Protein AF-A0A383VY06-F1 (afdb_monomer_lite)

Structure (mmCIF, N/CA/C/O backbone):
data_AF-A0A383VY06-F1
#
_entry.id   AF-A0A383VY06-F1
#
loop_
_atom_site.group_PDB
_atom_site.id
_atom_site.type_symbol
_atom_site.label_atom_id
_atom_site.label_alt_id
_atom_site.label_comp_id
_atom_site.label_asym_id
_atom_site.label_entity_id
_atom_site.label_seq_id
_atom_site.pdbx_PDB_ins_code
_atom_site.Cartn_x
_atom_site.Cartn_y
_atom_site.Cartn_z
_atom_site.occupancy
_atom_site.B_iso_or_equiv
_atom_site.auth_seq_id
_atom_site.auth_comp_id
_atom_site.auth_asym_id
_atom_site.auth_atom_id
_atom_site.pdbx_PDB_model_num
ATOM 1 N N . MET A 1 1 ? -10.977 16.886 -23.976 1.00 31.25 1 MET A N 1
ATOM 2 C CA . MET A 1 1 ? -11.087 16.102 -22.724 1.00 31.25 1 MET A CA 1
ATOM 3 C C . MET A 1 1 ? -11.849 16.935 -21.709 1.00 31.25 1 MET A C 1
ATOM 5 O O . MET A 1 1 ? -11.342 17.963 -21.286 1.00 31.25 1 MET A O 1
ATOM 9 N N . GLN A 1 2 ? -13.088 16.558 -21.394 1.00 24.66 2 GLN A N 1
ATOM 10 C CA . GLN A 1 2 ? -13.921 17.283 -20.433 1.00 24.66 2 GLN A CA 1
ATOM 11 C C . GLN A 1 2 ? -13.600 16.787 -19.019 1.00 24.66 2 GLN A C 1
ATOM 13 O O . GLN A 1 2 ? -13.880 15.640 -18.680 1.00 24.66 2 GLN A O 1
ATOM 18 N N . ALA A 1 3 ? -12.971 17.639 -18.210 1.00 27.22 3 ALA A N 1
ATOM 19 C CA . ALA A 1 3 ? -12.832 17.413 -16.779 1.00 27.22 3 ALA A CA 1
ATOM 20 C C . ALA A 1 3 ? -14.191 17.691 -16.121 1.00 27.22 3 ALA A C 1
ATOM 22 O O . ALA A 1 3 ? -14.665 18.828 -16.130 1.00 27.22 3 ALA A O 1
ATOM 23 N N . ALA A 1 4 ? -14.832 16.654 -15.581 1.00 28.30 4 ALA A N 1
ATOM 24 C CA . ALA A 1 4 ? -16.043 16.806 -14.786 1.00 28.30 4 ALA A CA 1
ATOM 25 C C . ALA A 1 4 ? -15.688 17.552 -13.491 1.00 28.30 4 ALA A C 1
ATOM 27 O O . ALA A 1 4 ? -15.091 17.002 -12.567 1.00 28.30 4 ALA A O 1
ATOM 28 N N . ARG A 1 5 ? -16.008 18.845 -13.469 1.00 31.39 5 ARG A N 1
ATOM 29 C CA . ARG A 1 5 ? -15.760 19.763 -12.361 1.00 31.39 5 ARG A CA 1
ATOM 30 C C . ARG A 1 5 ? -16.832 19.522 -11.296 1.00 31.39 5 ARG A C 1
ATOM 32 O O . ARG A 1 5 ? -17.936 20.043 -11.403 1.00 31.39 5 ARG A O 1
ATOM 39 N N . TRP A 1 6 ? -16.525 18.706 -10.292 1.00 30.97 6 TRP A N 1
ATOM 40 C CA . TRP A 1 6 ? -17.359 18.605 -9.092 1.00 30.97 6 TRP A CA 1
ATOM 41 C C . TRP A 1 6 ? -17.231 19.912 -8.300 1.00 30.97 6 TRP A C 1
ATOM 43 O O . TRP A 1 6 ? -16.177 20.207 -7.739 1.00 30.97 6 TRP A O 1
ATOM 53 N N . LEU A 1 7 ? -18.283 20.732 -8.316 1.00 37.72 7 LEU A N 1
ATOM 54 C CA . LEU A 1 7 ? -18.365 21.985 -7.569 1.00 37.72 7 LEU A CA 1
ATOM 55 C C . LEU A 1 7 ? -19.120 21.766 -6.253 1.00 37.72 7 LEU A C 1
ATOM 57 O O . LEU A 1 7 ? -20.241 21.270 -6.261 1.00 37.72 7 LEU A O 1
ATOM 61 N N . GLY A 1 8 ? -18.516 22.232 -5.157 1.00 35.38 8 GLY A N 1
ATOM 62 C CA . GLY A 1 8 ? -19.223 22.650 -3.943 1.00 35.38 8 GLY A CA 1
ATOM 63 C C . GLY A 1 8 ? -19.306 21.617 -2.821 1.00 35.38 8 GLY A C 1
ATOM 64 O O . GLY A 1 8 ? -20.297 20.905 -2.703 1.00 35.38 8 GLY A O 1
ATOM 65 N N . ALA A 1 9 ? -18.314 21.607 -1.926 1.00 38.84 9 ALA A N 1
ATOM 66 C CA . ALA A 1 9 ? -18.494 21.072 -0.578 1.00 38.84 9 ALA A CA 1
ATOM 67 C C . ALA A 1 9 ? -18.874 22.230 0.357 1.00 38.84 9 ALA A C 1
ATOM 69 O O . ALA A 1 9 ? -18.042 23.081 0.672 1.00 38.84 9 ALA A O 1
ATOM 70 N N . SER A 1 10 ? -20.145 22.275 0.754 1.00 40.66 10 SER A N 1
ATOM 71 C CA . SER A 1 10 ? -20.669 23.220 1.740 1.00 40.66 10 SER A CA 1
ATOM 72 C C . SER A 1 10 ? -20.188 22.865 3.148 1.00 40.66 10 SER A C 1
ATOM 74 O O . SER A 1 10 ? -20.232 21.711 3.574 1.00 40.66 10 SER A O 1
ATOM 76 N N . SER A 1 11 ? -19.737 23.882 3.875 1.00 47.69 11 SER A N 1
ATOM 77 C CA . SER A 1 11 ? -19.226 23.811 5.242 1.00 47.69 11 SER A CA 1
ATOM 78 C C . SER A 1 11 ? -20.361 23.586 6.251 1.00 47.69 11 SER A C 1
ATOM 80 O O . SER A 1 11 ? -20.944 24.545 6.746 1.00 47.69 11 SER A O 1
ATOM 82 N N . SER A 1 12 ? -20.689 22.335 6.579 1.00 43.78 12 SER A N 1
ATOM 83 C CA . SER A 1 12 ? -21.664 22.010 7.634 1.00 43.78 12 SER A CA 1
ATOM 84 C C . SER A 1 12 ? -21.074 21.083 8.708 1.00 43.78 12 SER A C 1
ATOM 86 O O . SER A 1 12 ? -20.845 19.899 8.477 1.00 43.78 12 SER A O 1
ATOM 88 N N . SER A 1 13 ? -20.838 21.681 9.880 1.00 46.59 13 SER A N 1
ATOM 89 C CA . SER A 1 13 ? -20.851 21.153 11.255 1.00 46.59 13 SER A CA 1
ATOM 90 C C . SER A 1 13 ? -20.223 19.779 11.575 1.00 46.59 13 SER A C 1
ATOM 92 O O . SER A 1 13 ? -20.889 18.749 11.641 1.00 46.59 13 SER A O 1
ATOM 94 N N . GLY A 1 14 ? -18.941 19.816 11.956 1.00 53.75 14 GLY A N 1
ATOM 95 C CA . GLY A 1 14 ? -18.420 19.279 13.229 1.00 53.75 14 GLY A CA 1
ATOM 96 C C . GLY A 1 14 ? -18.233 17.767 13.428 1.00 53.75 14 GLY A C 1
ATOM 97 O O . GLY A 1 14 ? -17.234 17.382 14.023 1.00 53.75 14 GLY A O 1
ATOM 98 N N . SER A 1 15 ? -19.132 16.900 12.952 1.00 55.97 15 SER A N 1
ATOM 99 C CA . SER A 1 15 ? -19.063 15.445 13.234 1.00 55.97 15 SER A CA 1
ATOM 100 C C . SER A 1 15 ? -18.637 14.572 12.048 1.00 55.97 15 SER A C 1
ATOM 102 O O . SER A 1 15 ? -18.260 13.421 12.245 1.00 55.97 15 SER A O 1
ATOM 104 N N . SER A 1 16 ? -18.634 15.094 10.817 1.00 60.94 16 SER A N 1
ATOM 105 C CA . SER A 1 16 ? -18.290 14.315 9.613 1.00 60.94 16 SER A CA 1
ATOM 106 C C . SER A 1 16 ? -16.782 14.203 9.337 1.00 60.94 16 SER A C 1
ATOM 108 O O . SER A 1 16 ? -16.348 13.309 8.607 1.00 60.94 16 SER A O 1
ATOM 110 N N . SER A 1 17 ? -15.959 15.083 9.920 1.00 75.62 17 SER A N 1
ATOM 111 C CA . SER A 1 17 ? -14.534 15.194 9.576 1.00 75.62 17 SER A CA 1
ATOM 112 C C . SER A 1 17 ? -13.704 13.995 10.048 1.00 75.62 17 SER A C 1
ATOM 114 O O . SER A 1 17 ? -12.865 13.493 9.297 1.00 75.62 17 SER A O 1
ATOM 116 N N . SER A 1 18 ? -13.964 13.486 11.256 1.00 82.50 18 SER A N 1
ATOM 117 C CA . SER A 1 18 ? -13.250 12.334 11.822 1.00 82.50 18 SER A CA 1
ATOM 118 C C . SER A 1 18 ? -13.578 11.031 11.088 1.00 82.50 18 SER A C 1
ATOM 120 O O . SER A 1 18 ? -12.696 10.199 10.881 1.00 82.50 18 SER A O 1
ATOM 122 N N . GLN A 1 19 ? -14.821 10.871 10.623 1.00 83.75 19 GLN A N 1
ATOM 123 C CA . GLN A 1 19 ? -15.230 9.729 9.806 1.00 83.75 19 GLN A CA 1
ATOM 124 C C . GLN A 1 19 ? -14.530 9.727 8.447 1.00 83.75 19 GLN A C 1
ATOM 126 O O . GLN A 1 19 ? -14.046 8.677 8.018 1.00 83.75 19 GLN A O 1
ATOM 131 N N . GLY A 1 20 ? -14.457 10.886 7.786 1.00 83.56 20 GLY A N 1
ATOM 132 C CA . GLY A 1 20 ? -13.709 11.033 6.539 1.00 83.56 20 GLY A CA 1
ATOM 133 C C . GLY A 1 20 ? -12.239 10.658 6.727 1.00 83.56 20 GLY A C 1
ATOM 134 O O . GLY A 1 20 ? -11.720 9.827 5.988 1.00 83.56 20 GLY A O 1
ATOM 135 N N . ALA A 1 21 ? -11.599 11.182 7.777 1.00 85.88 21 ALA A N 1
ATOM 136 C CA . ALA A 1 21 ? -10.211 10.867 8.107 1.00 85.88 21 ALA A CA 1
ATOM 137 C C . ALA A 1 21 ? -9.982 9.370 8.375 1.00 85.88 21 ALA A C 1
ATOM 139 O O . ALA A 1 21 ? -9.078 8.773 7.792 1.00 85.88 21 ALA A O 1
ATOM 140 N N . ALA A 1 22 ? -10.817 8.746 9.211 1.00 86.56 22 ALA A N 1
ATOM 141 C CA . ALA A 1 22 ? -10.693 7.327 9.540 1.00 86.56 22 ALA A CA 1
ATOM 142 C C . ALA A 1 22 ? -10.925 6.429 8.313 1.00 86.56 22 ALA A C 1
ATOM 144 O O . ALA A 1 22 ? -10.216 5.442 8.122 1.00 86.56 22 ALA A O 1
ATOM 145 N N . SER A 1 23 ? -11.876 6.794 7.447 1.00 85.38 23 SER A N 1
ATOM 146 C CA . SER A 1 23 ? -12.138 6.072 6.196 1.00 85.38 23 SER A CA 1
ATOM 147 C C . SER A 1 23 ? -10.961 6.189 5.229 1.00 85.38 23 SER A C 1
ATOM 149 O O . SER A 1 23 ? -10.556 5.194 4.632 1.00 85.38 23 SER A O 1
ATOM 151 N N . THR A 1 24 ? -10.360 7.377 5.109 1.00 84.75 24 THR A N 1
ATOM 152 C CA . THR A 1 24 ? -9.165 7.563 4.279 1.00 84.75 24 THR A CA 1
ATOM 153 C C . THR A 1 24 ? -7.962 6.807 4.840 1.00 84.75 24 THR A C 1
ATOM 155 O O . THR A 1 24 ? -7.247 6.169 4.072 1.00 84.75 24 THR A O 1
ATOM 158 N N . ALA A 1 25 ? -7.756 6.810 6.161 1.00 88.44 25 ALA A N 1
ATOM 159 C CA . ALA A 1 25 ? -6.711 6.019 6.812 1.00 88.44 25 ALA A CA 1
ATOM 160 C C . ALA A 1 25 ? -6.891 4.516 6.545 1.00 88.44 25 ALA A C 1
ATOM 162 O O . ALA A 1 25 ? -5.939 3.834 6.175 1.00 88.44 25 ALA A O 1
ATOM 163 N N . PHE A 1 26 ? -8.123 4.012 6.646 1.00 88.75 26 PHE A N 1
ATOM 164 C CA . PHE A 1 26 ? -8.449 2.626 6.316 1.00 88.75 26 PHE A CA 1
ATOM 165 C C . PHE A 1 26 ? -8.134 2.285 4.854 1.00 88.75 26 PHE A C 1
ATOM 167 O O . PHE A 1 26 ? -7.437 1.305 4.585 1.00 88.75 26 PHE A O 1
ATOM 174 N N . LEU A 1 27 ? -8.590 3.112 3.906 1.00 87.50 27 LEU A N 1
ATOM 175 C CA . LEU A 1 27 ? -8.280 2.931 2.485 1.00 87.50 27 LEU A CA 1
ATOM 176 C C . LEU A 1 27 ? -6.771 2.959 2.237 1.00 87.50 27 LEU A C 1
ATOM 178 O O . LEU A 1 27 ? -6.269 2.159 1.450 1.00 87.50 27 LEU A O 1
ATOM 182 N N . ALA A 1 28 ? -6.039 3.827 2.936 1.00 88.38 28 ALA A N 1
ATOM 183 C CA . ALA A 1 28 ? -4.595 3.901 2.823 1.00 88.38 28 ALA A CA 1
ATOM 184 C C . ALA A 1 28 ? -3.915 2.594 3.272 1.00 88.38 28 ALA A C 1
ATOM 186 O O . ALA A 1 28 ? -3.084 2.045 2.546 1.00 88.38 28 ALA A O 1
ATOM 187 N N . VAL A 1 29 ? -4.303 2.032 4.419 1.00 90.06 29 VAL A N 1
ATOM 188 C CA . VAL A 1 29 ? -3.769 0.738 4.880 1.00 90.06 29 VAL A CA 1
ATOM 189 C C . VAL A 1 29 ? -4.133 -0.390 3.901 1.00 90.06 29 VAL A C 1
ATOM 191 O O . VAL A 1 29 ? -3.283 -1.219 3.573 1.00 90.06 29 VAL A O 1
ATOM 194 N N . LEU A 1 30 ? -5.359 -0.396 3.364 1.00 88.25 30 LEU A N 1
ATOM 195 C CA . LEU A 1 30 ? -5.802 -1.401 2.391 1.00 88.25 30 LEU A CA 1
ATOM 196 C C . LEU A 1 30 ? -4.971 -1.351 1.102 1.00 88.25 30 LEU A C 1
ATOM 198 O O . LEU A 1 30 ? -4.513 -2.384 0.613 1.00 88.25 30 LEU A O 1
ATOM 202 N N . LEU A 1 31 ? -4.736 -0.148 0.577 1.00 87.88 31 LEU A N 1
ATOM 203 C CA . LEU A 1 31 ? -3.893 0.065 -0.597 1.00 87.88 31 LEU A CA 1
ATOM 204 C C . LEU A 1 31 ? -2.451 -0.343 -0.325 1.00 87.88 31 LEU A C 1
ATOM 206 O O . LEU A 1 31 ? -1.857 -1.023 -1.150 1.00 87.88 31 LEU A O 1
ATOM 210 N N . THR A 1 32 ? -1.915 0.006 0.846 1.00 90.5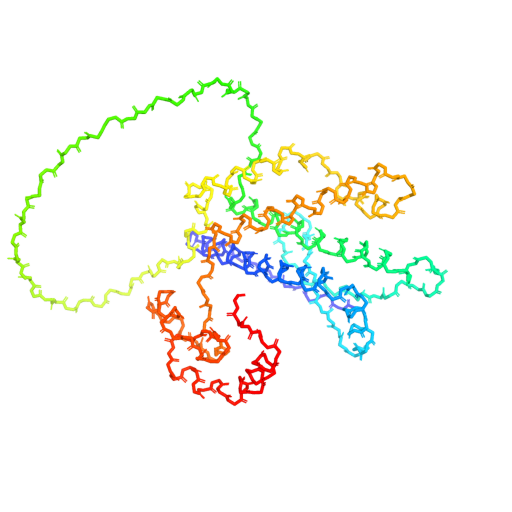6 32 THR A N 1
ATOM 211 C CA . THR A 1 32 ? -0.569 -0.410 1.272 1.00 90.56 32 THR A CA 1
ATOM 212 C C . THR A 1 32 ? -0.423 -1.926 1.209 1.00 90.56 32 THR A C 1
ATOM 214 O O . THR A 1 32 ? 0.550 -2.433 0.657 1.00 90.56 32 THR A O 1
ATOM 217 N N . ARG A 1 33 ? -1.415 -2.665 1.723 1.00 90.19 33 ARG A N 1
ATOM 218 C CA . ARG A 1 33 ? -1.418 -4.130 1.672 1.00 90.19 33 ARG A CA 1
ATOM 219 C C . ARG A 1 33 ? -1.442 -4.650 0.236 1.00 90.19 33 ARG A C 1
ATOM 221 O O . ARG A 1 33 ? -0.648 -5.527 -0.091 1.00 90.19 33 ARG A O 1
ATOM 228 N N . GLY A 1 34 ? -2.312 -4.103 -0.613 1.00 87.38 34 GLY A N 1
ATOM 229 C CA . GLY A 1 34 ? -2.378 -4.487 -2.026 1.00 87.38 34 GLY A CA 1
ATOM 230 C C . GLY A 1 34 ? -1.067 -4.212 -2.771 1.00 87.38 34 GLY A C 1
ATOM 231 O O . GLY A 1 34 ? -0.597 -5.057 -3.526 1.00 87.38 34 GLY A O 1
ATOM 232 N N . LEU A 1 35 ? -0.435 -3.069 -2.502 1.00 88.56 35 LEU A N 1
ATOM 233 C CA . LEU A 1 35 ? 0.857 -2.693 -3.075 1.00 88.56 35 LEU A CA 1
ATOM 234 C C . LEU A 1 35 ? 1.993 -3.611 -2.607 1.00 88.56 35 LEU A C 1
ATOM 236 O O . LEU A 1 35 ? 2.818 -3.992 -3.427 1.00 88.56 35 LEU A O 1
ATOM 240 N N . LEU A 1 36 ? 2.016 -4.022 -1.334 1.00 90.69 36 LEU A N 1
ATOM 241 C CA . LEU A 1 36 ? 2.985 -5.006 -0.834 1.00 90.69 36 LEU A CA 1
ATOM 242 C C . LEU A 1 36 ? 2.804 -6.383 -1.475 1.00 90.69 36 LEU A C 1
ATOM 244 O O . LEU A 1 36 ? 3.790 -7.020 -1.832 1.00 90.69 36 LEU A O 1
ATOM 248 N N . GLN A 1 37 ? 1.560 -6.842 -1.629 1.00 88.38 37 GLN A N 1
ATOM 249 C CA . GLN A 1 37 ? 1.271 -8.108 -2.306 1.00 88.38 37 GLN A CA 1
ATOM 250 C C . GLN A 1 37 ? 1.700 -8.056 -3.773 1.00 88.38 37 GLN A C 1
ATOM 252 O O . GLN A 1 37 ? 2.293 -9.008 -4.272 1.00 88.38 37 GLN A O 1
ATOM 257 N N . LEU A 1 38 ? 1.449 -6.930 -4.445 1.00 87.12 38 LEU A N 1
ATOM 258 C CA . LEU A 1 38 ? 1.890 -6.724 -5.817 1.00 87.12 38 LEU A CA 1
ATOM 259 C C . LEU A 1 38 ? 3.419 -6.655 -5.912 1.00 87.12 38 LEU A C 1
ATOM 261 O O . LEU A 1 38 ? 3.983 -7.288 -6.791 1.00 87.12 38 LEU A O 1
ATOM 265 N N . ALA A 1 39 ? 4.096 -5.969 -4.987 1.00 90.06 39 ALA A N 1
ATOM 266 C CA . ALA A 1 39 ? 5.557 -5.934 -4.931 1.00 90.06 39 ALA A CA 1
ATOM 267 C C . ALA A 1 39 ? 6.155 -7.336 -4.729 1.00 90.06 39 ALA A C 1
ATOM 269 O O . ALA A 1 39 ? 7.050 -7.719 -5.472 1.00 90.06 39 ALA A O 1
ATOM 270 N N . ALA A 1 40 ? 5.609 -8.137 -3.809 1.00 88.81 40 ALA A N 1
ATOM 271 C CA . ALA A 1 40 ? 6.046 -9.518 -3.599 1.00 88.81 40 ALA A CA 1
ATOM 272 C C . ALA A 1 40 ? 5.793 -10.407 -4.831 1.00 88.81 40 ALA A C 1
ATOM 274 O O . ALA A 1 40 ? 6.641 -11.214 -5.204 1.00 88.81 40 ALA A O 1
ATOM 275 N N . ALA A 1 41 ? 4.645 -10.242 -5.496 1.00 85.62 41 ALA A N 1
ATOM 276 C CA . ALA A 1 41 ? 4.355 -10.946 -6.742 1.00 85.62 41 ALA A CA 1
ATOM 277 C C . ALA A 1 41 ? 5.324 -10.541 -7.865 1.00 85.62 41 ALA A C 1
ATOM 279 O O . ALA A 1 41 ? 5.755 -11.395 -8.632 1.00 85.62 41 ALA A O 1
ATOM 280 N N . MET A 1 42 ? 5.694 -9.260 -7.935 1.00 87.94 42 MET A N 1
ATOM 281 C CA . MET A 1 42 ? 6.668 -8.735 -8.893 1.00 87.94 42 MET A CA 1
ATOM 282 C C . MET A 1 42 ? 8.082 -9.252 -8.621 1.00 87.94 42 MET A C 1
ATOM 284 O O . MET A 1 42 ? 8.776 -9.615 -9.565 1.00 87.94 42 MET A O 1
ATOM 288 N N . GLU A 1 43 ? 8.498 -9.345 -7.356 1.00 90.19 43 GLU A N 1
ATOM 289 C CA . GLU A 1 43 ? 9.770 -9.970 -6.962 1.00 90.19 43 GLU A CA 1
ATOM 290 C C . GLU A 1 43 ? 9.805 -11.463 -7.331 1.00 90.19 43 GLU A C 1
ATOM 292 O O . GLU A 1 43 ? 10.834 -11.964 -7.774 1.00 90.19 43 GLU A O 1
ATOM 297 N N . ALA A 1 44 ? 8.677 -12.170 -7.197 1.00 87.75 44 ALA A N 1
ATOM 298 C CA . ALA A 1 44 ? 8.594 -13.602 -7.479 1.00 87.75 44 ALA A CA 1
ATOM 299 C C . ALA A 1 44 ? 8.475 -13.942 -8.976 1.00 87.75 44 ALA A C 1
ATOM 301 O O . ALA A 1 44 ? 9.064 -14.919 -9.434 1.00 87.75 44 ALA A O 1
ATOM 302 N N . ALA A 1 45 ? 7.682 -13.179 -9.733 1.00 87.50 45 ALA A N 1
ATOM 303 C CA . ALA A 1 45 ? 7.368 -13.469 -11.135 1.00 87.50 45 ALA A CA 1
ATOM 304 C C . ALA A 1 45 ? 8.197 -12.651 -12.138 1.00 87.50 45 ALA A C 1
ATOM 306 O O . ALA A 1 45 ? 8.185 -12.962 -13.330 1.00 87.50 45 ALA A O 1
ATOM 307 N N . GLY A 1 46 ? 8.891 -11.611 -11.672 1.00 88.69 46 GLY A N 1
ATOM 308 C CA . GLY A 1 46 ? 9.547 -10.622 -12.518 1.00 88.69 46 GLY A CA 1
ATOM 309 C C . GLY A 1 46 ? 8.562 -9.621 -13.143 1.00 88.69 46 GLY A C 1
ATOM 310 O O . GLY A 1 46 ? 7.358 -9.884 -13.257 1.00 88.69 46 GLY A O 1
ATOM 311 N N . PRO A 1 47 ? 9.052 -8.447 -13.580 1.00 84.69 47 PRO A N 1
ATOM 312 C CA . PRO A 1 47 ? 8.196 -7.404 -14.132 1.00 84.69 47 PRO A CA 1
ATOM 313 C C . PRO A 1 47 ? 7.604 -7.752 -15.504 1.00 84.69 47 PRO A C 1
ATOM 315 O O . PRO A 1 47 ? 6.538 -7.240 -15.855 1.00 84.69 47 PRO A O 1
ATOM 318 N N . GLN A 1 48 ? 8.222 -8.679 -16.245 1.00 84.31 48 GLN A N 1
ATOM 319 C CA . GLN A 1 48 ? 7.820 -9.029 -17.612 1.00 84.31 48 GLN A CA 1
ATOM 320 C C . GLN A 1 48 ? 6.371 -9.509 -17.670 1.00 84.31 48 GLN A C 1
ATOM 322 O O . GLN A 1 48 ? 5.652 -9.214 -18.622 1.00 84.31 48 GLN A O 1
ATOM 327 N N . LEU A 1 49 ? 5.928 -10.273 -16.665 1.00 82.50 49 LEU A N 1
ATOM 328 C CA . LEU A 1 49 ? 4.571 -10.811 -16.644 1.00 82.50 49 LEU A CA 1
ATOM 329 C C . LEU A 1 49 ? 3.538 -9.689 -16.496 1.00 82.50 49 LEU A C 1
ATOM 331 O O . LEU A 1 49 ? 2.526 -9.698 -17.193 1.00 82.50 49 LEU A O 1
ATOM 335 N N . LEU A 1 50 ? 3.809 -8.702 -15.639 1.00 81.50 50 LEU A N 1
ATOM 336 C CA . LEU A 1 50 ? 2.940 -7.541 -15.457 1.00 81.50 50 LEU A CA 1
ATOM 337 C C . LEU A 1 50 ? 2.846 -6.723 -16.748 1.00 81.50 50 LEU A C 1
ATOM 339 O O . LEU A 1 50 ? 1.743 -6.418 -17.199 1.00 81.50 50 LEU A O 1
ATOM 343 N N . PHE A 1 51 ? 3.987 -6.417 -17.371 1.00 80.06 51 PHE A N 1
ATOM 344 C CA . PHE A 1 51 ? 4.011 -5.653 -18.617 1.00 80.06 51 PHE A CA 1
ATOM 345 C C . PHE A 1 51 ? 3.369 -6.414 -19.778 1.00 80.06 51 PHE A C 1
ATOM 347 O O . PHE A 1 51 ? 2.625 -5.811 -20.546 1.00 80.06 51 PHE A O 1
ATOM 354 N N . ARG A 1 52 ? 3.543 -7.739 -19.867 1.00 82.62 52 ARG A N 1
ATOM 355 C CA . ARG A 1 52 ? 2.811 -8.578 -20.831 1.00 82.62 52 ARG A CA 1
ATOM 356 C C . ARG A 1 52 ? 1.309 -8.552 -20.586 1.00 82.62 52 ARG A C 1
ATOM 358 O O . ARG A 1 52 ? 0.557 -8.453 -21.546 1.00 82.62 52 ARG A O 1
ATOM 365 N N . CYS A 1 53 ? 0.864 -8.608 -19.332 1.00 79.25 53 CYS A N 1
ATOM 366 C CA . CYS A 1 53 ? -0.554 -8.479 -18.995 1.00 79.25 53 CYS A CA 1
ATOM 367 C C . CYS A 1 53 ? -1.108 -7.104 -19.391 1.00 79.25 53 CYS A C 1
ATOM 369 O O . CYS A 1 53 ? -2.212 -7.032 -19.925 1.00 79.25 53 CYS A O 1
ATOM 371 N N . PHE A 1 54 ? -0.348 -6.025 -19.178 1.00 76.19 54 PHE A N 1
ATOM 372 C CA . PHE A 1 54 ? -0.741 -4.686 -19.619 1.00 76.19 54 PHE A CA 1
ATOM 373 C C . PHE A 1 54 ? -0.773 -4.558 -21.144 1.00 76.19 54 PHE A C 1
ATOM 375 O O . PHE A 1 54 ? -1.732 -4.006 -21.673 1.00 76.19 54 PHE A O 1
ATOM 382 N N . ALA A 1 55 ? 0.219 -5.110 -21.844 1.00 76.44 55 ALA A N 1
ATOM 383 C CA . ALA A 1 55 ? 0.280 -5.107 -23.303 1.00 76.44 55 ALA A CA 1
ATOM 384 C C . ALA A 1 55 ? -0.828 -5.962 -23.936 1.00 76.44 55 ALA A C 1
ATOM 386 O O . ALA A 1 55 ? -1.438 -5.549 -24.910 1.00 76.44 55 ALA A O 1
ATOM 387 N N . ALA A 1 56 ? -1.146 -7.126 -23.361 1.00 78.44 56 ALA A N 1
ATOM 388 C CA . ALA A 1 56 ? -2.220 -7.999 -23.843 1.00 78.44 56 ALA A CA 1
ATOM 389 C C . ALA A 1 56 ? -3.622 -7.404 -23.635 1.00 78.44 56 ALA A C 1
ATOM 391 O O . ALA A 1 56 ? -4.602 -7.885 -24.198 1.00 78.44 56 ALA A O 1
ATOM 392 N N . CYS A 1 57 ? -3.726 -6.370 -22.808 1.00 72.44 57 CYS A N 1
ATOM 393 C CA . CYS A 1 57 ? -4.961 -5.684 -22.493 1.00 72.44 57 CYS A CA 1
ATOM 394 C C . CYS A 1 57 ? -4.997 -4.293 -23.141 1.00 72.44 57 CYS A C 1
ATOM 396 O O . CYS A 1 57 ? -5.268 -3.305 -22.460 1.00 72.44 57 CYS A O 1
ATOM 398 N N . GLU A 1 58 ? -4.764 -4.216 -24.456 1.00 66.12 58 GLU A N 1
ATOM 399 C CA . GLU A 1 58 ? -4.790 -2.956 -25.226 1.00 66.12 58 GLU A CA 1
ATOM 400 C C . GLU A 1 58 ? -6.094 -2.154 -25.024 1.00 66.12 58 GLU A C 1
ATOM 402 O O . GLU A 1 58 ? -6.076 -0.922 -25.003 1.00 66.12 58 GLU A O 1
ATOM 407 N N . ASP A 1 59 ? -7.212 -2.842 -24.761 1.00 62.38 59 ASP A N 1
ATOM 408 C CA . ASP A 1 59 ? -8.507 -2.223 -24.451 1.00 62.38 59 ASP A CA 1
ATOM 409 C C . ASP A 1 59 ? -8.736 -1.933 -22.958 1.00 62.38 59 ASP A C 1
ATOM 411 O O . ASP A 1 59 ? -9.602 -1.120 -22.594 1.00 62.38 59 ASP A O 1
ATOM 415 N N . ALA A 1 60 ? -7.974 -2.560 -22.056 1.00 59.44 60 ALA A N 1
ATOM 416 C CA . ALA A 1 60 ? -8.115 -2.295 -20.635 1.00 59.44 60 ALA A CA 1
ATOM 417 C C . ALA A 1 60 ? -7.379 -1.000 -20.293 1.00 59.44 60 ALA A C 1
ATOM 419 O O . ALA A 1 60 ? -6.181 -0.945 -20.020 1.00 59.44 60 ALA A O 1
ATOM 420 N N . LYS A 1 61 ? -8.149 0.083 -20.239 1.00 59.09 61 LYS A N 1
ATOM 421 C CA . LYS A 1 61 ? -7.724 1.335 -19.612 1.00 59.09 61 LYS A CA 1
ATOM 422 C C . LYS A 1 61 ? -7.581 1.094 -18.110 1.00 59.09 61 LYS A C 1
ATOM 424 O O . LYS A 1 61 ? -8.479 1.451 -17.347 1.00 59.09 61 LYS A O 1
ATOM 429 N N . TYR A 1 62 ? -6.482 0.478 -17.678 1.00 55.16 62 TYR A N 1
ATOM 430 C CA . TYR A 1 62 ? -6.150 0.369 -16.265 1.00 55.16 62 TYR A CA 1
ATOM 431 C C . TYR A 1 62 ? -5.937 1.780 -15.719 1.00 55.16 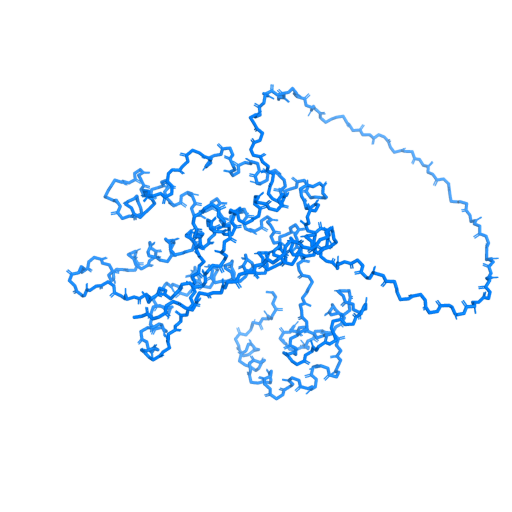62 TYR A C 1
ATOM 433 O O . TYR A 1 62 ? -5.065 2.526 -16.162 1.00 55.16 62 TYR A O 1
ATOM 441 N N . ARG A 1 63 ? -6.815 2.183 -14.800 1.00 56.94 63 ARG A N 1
ATOM 442 C CA . ARG A 1 63 ? -6.797 3.505 -14.175 1.00 56.94 63 ARG A CA 1
ATOM 443 C C . ARG A 1 63 ? -6.246 3.341 -12.772 1.00 56.94 63 ARG A C 1
ATOM 445 O O . ARG A 1 63 ? -6.968 2.893 -11.887 1.00 56.94 63 ARG A O 1
ATOM 452 N N . LEU A 1 64 ? -4.990 3.706 -12.561 1.00 49.62 64 LEU A N 1
ATOM 453 C CA . LEU A 1 64 ? -4.452 3.814 -11.213 1.00 49.62 64 LEU A CA 1
ATOM 454 C C . LEU A 1 64 ? -3.638 5.099 -11.117 1.00 49.62 64 LEU A C 1
ATOM 456 O O . LEU A 1 64 ? -2.519 5.188 -11.608 1.00 49.62 64 LEU A O 1
ATOM 460 N N . GLY A 1 65 ? -4.226 6.125 -10.516 1.00 51.81 65 GLY A N 1
ATOM 461 C CA . GLY A 1 65 ? -3.551 7.393 -10.304 1.00 51.81 65 GLY A CA 1
ATOM 462 C C . GLY A 1 65 ? -4.176 8.124 -9.137 1.00 51.81 65 GLY A C 1
ATOM 463 O O . GLY A 1 65 ? -5.391 8.118 -8.986 1.00 51.81 65 GLY A O 1
ATOM 464 N N . TRP A 1 66 ? -3.331 8.739 -8.325 1.00 54.53 66 TRP A N 1
ATOM 465 C CA . TRP A 1 66 ? -3.698 9.650 -7.252 1.00 54.53 66 TRP A CA 1
ATOM 466 C C . TRP A 1 66 ? -2.875 10.897 -7.526 1.00 54.53 66 TRP A C 1
ATOM 468 O O . TRP A 1 66 ? -1.660 10.790 -7.686 1.00 54.53 66 TRP A O 1
ATOM 478 N N . ALA A 1 67 ? -3.486 12.072 -7.606 1.00 57.31 67 ALA A N 1
ATOM 479 C CA . ALA A 1 67 ? -2.696 13.291 -7.506 1.00 57.31 67 ALA A CA 1
ATOM 480 C C . ALA A 1 67 ? -3.356 14.292 -6.576 1.00 57.31 67 ALA A C 1
ATOM 482 O O . ALA A 1 67 ? -4.573 14.294 -6.401 1.00 57.31 67 ALA A O 1
ATOM 483 N N . LEU A 1 68 ? -2.508 15.129 -5.986 1.00 53.44 68 LEU A N 1
ATOM 484 C CA . LEU A 1 68 ? -2.929 16.327 -5.288 1.00 53.44 68 LEU A CA 1
ATOM 485 C C . LEU A 1 68 ? -3.116 17.439 -6.318 1.00 53.44 68 LEU A C 1
ATOM 487 O O . LEU A 1 68 ? -2.175 17.770 -7.040 1.00 53.44 68 LEU A O 1
ATOM 491 N N . GLN A 1 69 ? -4.301 18.044 -6.362 1.00 55.53 69 GLN A N 1
ATOM 492 C CA . GLN A 1 69 ? -4.537 19.232 -7.177 1.00 55.53 69 GLN A CA 1
ATOM 493 C C . GLN A 1 69 ? -4.476 20.504 -6.314 1.00 55.53 69 GLN A C 1
ATOM 495 O O . GLN A 1 69 ? -5.468 20.938 -5.738 1.00 55.53 69 GLN A O 1
ATOM 500 N N . GLY A 1 70 ? -3.303 21.141 -6.258 1.00 66.62 70 GLY A N 1
ATOM 501 C CA . GLY A 1 70 ? -3.107 22.414 -5.552 1.00 66.62 70 GLY A CA 1
ATOM 502 C C . GLY A 1 70 ? -3.059 22.288 -4.022 1.00 66.62 70 GLY A C 1
ATOM 503 O O . GLY A 1 70 ? -2.634 21.268 -3.486 1.00 66.62 70 GLY A O 1
ATOM 504 N N . LYS A 1 71 ? -3.461 23.354 -3.308 1.00 59.69 71 LYS A N 1
ATOM 505 C CA . LYS A 1 71 ? -3.492 23.401 -1.826 1.00 59.69 71 LYS A CA 1
ATOM 506 C C . LYS A 1 71 ? -4.667 22.630 -1.214 1.00 59.69 71 LYS A C 1
ATOM 508 O O . LYS A 1 71 ? -4.663 22.368 -0.015 1.00 59.69 71 LYS A O 1
ATOM 513 N N . GLN A 1 72 ? -5.674 22.294 -2.016 1.00 58.12 72 GLN A N 1
ATOM 514 C CA . GLN A 1 72 ? -6.799 21.474 -1.591 1.00 58.12 72 GLN A CA 1
ATOM 515 C C . GLN A 1 72 ? -6.494 20.032 -1.981 1.00 58.12 72 GLN A C 1
ATOM 517 O O . GLN A 1 72 ? -6.228 19.739 -3.143 1.00 58.12 72 GLN A O 1
ATOM 522 N N . LEU A 1 73 ? -6.502 19.130 -1.002 1.00 53.94 73 LEU A N 1
ATOM 523 C CA . LEU A 1 73 ? -6.240 17.713 -1.226 1.00 53.94 73 LEU A CA 1
ATOM 524 C C . LEU A 1 73 ? -7.462 17.069 -1.903 1.00 53.94 73 LEU A C 1
ATOM 526 O O . LEU A 1 73 ? -8.208 16.311 -1.294 1.00 53.94 73 LEU A O 1
ATOM 530 N N . ALA A 1 74 ? -7.717 17.427 -3.160 1.00 56.41 74 ALA A N 1
ATOM 531 C CA . ALA A 1 74 ? -8.653 16.706 -4.000 1.00 56.41 74 ALA A CA 1
ATOM 532 C C . ALA A 1 74 ? -7.952 15.422 -4.440 1.00 56.41 74 ALA A C 1
ATOM 534 O O . ALA A 1 74 ? -6.994 15.472 -5.209 1.00 56.41 74 ALA A O 1
ATOM 535 N N . ILE A 1 75 ? -8.404 14.281 -3.917 1.00 50.59 75 ILE A N 1
ATOM 536 C CA . ILE A 1 75 ? -7.974 12.967 -4.395 1.00 50.59 75 ILE A CA 1
ATOM 537 C C . ILE A 1 75 ? -8.578 12.801 -5.787 1.00 50.59 75 ILE A C 1
ATOM 539 O O . ILE A 1 75 ? -9.741 12.430 -5.931 1.00 50.59 75 ILE A O 1
ATOM 543 N N . MET A 1 76 ? -7.809 13.143 -6.816 1.00 52.41 76 MET A N 1
ATOM 544 C CA . MET A 1 76 ? -8.234 12.945 -8.194 1.00 52.41 76 MET A CA 1
ATOM 545 C C . MET A 1 76 ? -7.626 11.664 -8.751 1.00 52.41 76 MET A C 1
ATOM 547 O O . MET A 1 76 ? -6.415 11.437 -8.666 1.00 52.41 76 MET A O 1
ATOM 551 N N . PHE A 1 77 ? -8.496 10.837 -9.333 1.00 45.34 77 PHE A N 1
ATOM 552 C CA . PHE A 1 77 ? -8.109 9.634 -10.053 1.00 45.34 77 PHE A CA 1
ATOM 553 C C . PHE A 1 77 ? -7.693 10.010 -11.470 1.00 45.34 77 PHE A C 1
ATOM 555 O O . PHE A 1 77 ? -8.542 10.247 -12.330 1.00 45.34 77 PHE A O 1
ATOM 562 N N . TYR A 1 78 ? -6.389 10.084 -11.722 1.00 47.25 78 TYR A N 1
ATOM 563 C CA . TYR A 1 78 ? -5.890 10.339 -13.070 1.00 47.25 78 TYR A CA 1
ATOM 564 C C . TYR A 1 78 ? -5.706 9.035 -13.833 1.00 47.25 78 TYR A C 1
ATOM 566 O O . TYR A 1 78 ? -5.194 8.041 -13.320 1.00 47.25 78 TYR A O 1
ATOM 574 N N . THR A 1 79 ? -6.100 9.066 -15.100 1.00 42.12 79 THR A N 1
ATOM 575 C CA . THR A 1 79 ? -5.755 8.043 -16.078 1.00 42.12 79 THR A CA 1
ATOM 576 C C . THR A 1 79 ? -4.341 8.310 -16.575 1.00 42.12 79 THR A C 1
ATOM 578 O O . THR A 1 79 ? -4.155 9.087 -17.510 1.00 42.12 79 THR A O 1
ATOM 581 N N . ALA A 1 80 ? -3.342 7.688 -15.958 1.00 46.59 80 ALA A N 1
ATOM 582 C CA . ALA A 1 80 ? -2.063 7.515 -16.626 1.00 46.59 80 ALA A CA 1
ATOM 583 C C . ALA A 1 80 ? -2.170 6.231 -17.448 1.00 46.59 80 ALA A C 1
ATOM 585 O O . ALA A 1 80 ? -2.212 5.139 -16.890 1.00 46.59 80 ALA A O 1
ATOM 586 N N . SER A 1 81 ? -2.264 6.350 -18.774 1.00 52.31 81 SER A N 1
ATOM 587 C CA . SER A 1 81 ? -1.895 5.213 -19.611 1.00 52.31 81 SER A CA 1
ATOM 588 C C . SER A 1 81 ? -0.421 4.960 -19.330 1.00 52.31 81 SER A C 1
ATOM 590 O O . SER A 1 81 ? 0.388 5.861 -19.575 1.00 52.31 81 SER A O 1
ATOM 592 N N . VAL A 1 82 ? -0.075 3.772 -18.835 1.00 53.31 82 VAL A N 1
ATOM 593 C CA . VAL A 1 82 ? 1.280 3.245 -19.004 1.00 53.31 82 VAL A CA 1
ATOM 594 C C . VAL A 1 82 ? 1.415 3.028 -20.506 1.00 53.31 82 VAL A C 1
ATOM 596 O O . VAL A 1 82 ? 1.192 1.938 -21.014 1.00 53.31 82 VAL A O 1
ATOM 599 N N . ARG A 1 83 ? 1.637 4.109 -21.262 1.00 55.59 83 ARG A N 1
ATOM 600 C CA . ARG A 1 83 ? 2.151 3.941 -22.610 1.00 55.59 83 ARG A CA 1
ATOM 601 C C . ARG A 1 83 ? 3.527 3.377 -22.351 1.00 55.59 83 ARG A C 1
ATOM 603 O O . ARG A 1 83 ? 4.337 4.059 -21.722 1.00 55.59 83 ARG A O 1
ATOM 610 N N . CYS A 1 84 ? 3.746 2.130 -22.755 1.00 51.03 84 CYS A N 1
ATOM 611 C CA . CYS A 1 84 ? 5.094 1.682 -23.049 1.00 51.03 84 CYS A CA 1
ATOM 612 C C . CYS A 1 84 ? 5.729 2.836 -23.827 1.00 51.03 84 CYS A C 1
ATOM 614 O O . CYS A 1 84 ? 5.156 3.288 -24.824 1.00 51.03 84 CYS A O 1
ATOM 616 N N . ILE A 1 85 ? 6.769 3.431 -23.240 1.00 55.47 85 ILE A N 1
ATOM 617 C CA . ILE A 1 85 ? 7.455 4.591 -23.805 1.00 55.47 85 ILE A CA 1
ATOM 618 C C . ILE A 1 85 ? 7.770 4.236 -25.258 1.00 55.47 85 ILE A C 1
ATOM 620 O O . ILE A 1 85 ? 8.037 3.068 -25.549 1.00 55.47 85 ILE A O 1
ATOM 624 N N . GLU A 1 86 ? 7.605 5.205 -26.163 1.00 57.22 86 GLU A N 1
ATOM 625 C CA . GLU A 1 86 ? 7.676 4.965 -27.604 1.00 57.22 86 GLU A CA 1
ATOM 626 C C . GLU A 1 86 ? 8.850 4.035 -27.960 1.00 57.22 86 GLU A C 1
ATOM 628 O O . GLU A 1 86 ? 9.926 4.186 -27.375 1.00 57.22 86 GLU A O 1
ATOM 633 N N . PRO A 1 87 ? 8.668 3.091 -28.904 1.00 52.94 87 PRO A N 1
ATOM 634 C CA . PRO A 1 87 ? 9.600 1.991 -29.198 1.00 52.94 87 PRO A CA 1
ATOM 635 C C . PRO A 1 87 ? 11.011 2.394 -29.698 1.00 52.94 87 PRO A C 1
ATOM 637 O O . PRO A 1 87 ? 11.714 1.582 -30.290 1.00 52.94 87 PRO A O 1
ATOM 640 N N . GLY A 1 88 ? 11.460 3.629 -29.468 1.00 55.50 88 GLY A N 1
ATOM 641 C CA . GLY A 1 88 ? 12.776 4.148 -29.838 1.00 55.50 88 GLY A CA 1
ATOM 642 C C . GLY A 1 88 ? 13.870 4.030 -28.770 1.00 55.50 88 GLY A C 1
ATOM 643 O O . GLY A 1 88 ? 15.036 4.218 -29.109 1.00 55.50 88 GLY A O 1
ATOM 644 N N . VAL A 1 89 ? 13.561 3.708 -27.505 1.00 63.41 89 VAL A N 1
ATOM 645 C CA . VAL A 1 89 ? 14.587 3.575 -26.448 1.00 63.41 89 VAL A CA 1
ATOM 646 C C . VAL A 1 89 ? 14.838 2.099 -26.139 1.00 63.41 89 VAL A C 1
ATOM 648 O O . VAL A 1 89 ? 14.300 1.542 -25.185 1.00 63.41 89 VAL A O 1
ATOM 651 N N . ALA A 1 90 ? 15.682 1.451 -26.948 1.00 61.84 90 ALA A N 1
ATOM 652 C CA . ALA A 1 90 ? 16.003 0.020 -26.838 1.00 61.84 90 ALA A CA 1
ATOM 653 C C . ALA A 1 90 ? 16.437 -0.431 -25.422 1.00 61.84 90 ALA A C 1
ATOM 655 O O . ALA A 1 90 ? 16.254 -1.589 -25.055 1.00 61.84 90 ALA A O 1
ATOM 656 N N . GLN A 1 91 ? 16.960 0.484 -24.600 1.00 59.56 91 GLN A N 1
ATOM 657 C CA . GLN A 1 91 ? 17.396 0.222 -23.225 1.00 59.56 91 GLN A CA 1
ATOM 658 C C . GLN A 1 91 ? 16.246 -0.059 -22.235 1.00 59.56 91 GLN A C 1
ATOM 660 O O . GLN A 1 91 ? 16.466 -0.721 -21.222 1.00 59.56 91 GLN A O 1
ATOM 665 N N . GLN A 1 92 ? 15.015 0.387 -22.515 1.00 58.78 92 GLN A N 1
ATOM 666 C CA . GLN A 1 92 ? 13.882 0.281 -21.578 1.00 58.78 92 GLN A CA 1
ATOM 667 C C . GLN A 1 92 ? 13.127 -1.053 -21.648 1.00 58.78 92 GLN A C 1
ATOM 669 O O . GLN A 1 92 ? 12.348 -1.356 -20.750 1.00 58.78 92 GLN A O 1
ATOM 674 N N . HIS A 1 93 ? 13.392 -1.870 -22.670 1.00 68.19 93 HIS A N 1
ATOM 675 C CA . HIS A 1 93 ? 12.874 -3.241 -22.775 1.00 68.19 93 HIS A CA 1
ATOM 676 C C . HIS A 1 93 ? 13.796 -4.279 -22.121 1.00 68.19 93 HIS A C 1
ATOM 678 O O . HIS A 1 93 ? 13.581 -5.485 -22.248 1.00 68.19 93 HIS A O 1
ATOM 684 N N . THR A 1 94 ? 14.847 -3.825 -21.438 1.00 86.50 94 THR A N 1
ATOM 685 C CA . THR A 1 94 ? 15.649 -4.695 -20.584 1.00 86.50 94 THR A CA 1
ATOM 686 C C . THR A 1 94 ? 14.860 -5.030 -19.318 1.00 86.50 94 THR A C 1
ATOM 688 O O . THR A 1 94 ? 14.073 -4.221 -18.827 1.00 86.50 94 THR A O 1
ATOM 691 N N . MET A 1 95 ? 15.089 -6.221 -18.757 1.00 85.38 95 MET A N 1
ATOM 692 C CA . MET A 1 95 ? 14.493 -6.630 -17.476 1.00 85.38 95 MET A CA 1
ATOM 693 C C . MET A 1 95 ? 14.744 -5.601 -16.362 1.00 85.38 95 MET A C 1
ATOM 695 O O . MET A 1 95 ? 13.877 -5.365 -15.524 1.00 85.38 95 MET A O 1
ATOM 699 N N . GLU A 1 96 ? 15.919 -4.980 -16.376 1.00 88.38 96 GLU A N 1
ATOM 700 C CA . GLU A 1 96 ? 16.311 -3.930 -15.443 1.00 88.38 96 GLU A CA 1
ATOM 701 C C . GLU A 1 96 ? 15.532 -2.626 -15.678 1.00 88.38 96 GLU A C 1
ATOM 703 O O . GLU A 1 96 ? 14.995 -2.050 -14.735 1.00 88.38 96 GLU A O 1
ATOM 708 N N . GLY A 1 97 ? 15.380 -2.191 -16.933 1.00 86.81 97 GLY A N 1
ATOM 709 C CA . GLY A 1 97 ? 14.555 -1.031 -17.279 1.00 86.81 97 GLY A CA 1
ATOM 710 C C . GLY A 1 97 ? 13.097 -1.191 -16.836 1.00 86.81 97 GLY A C 1
ATOM 711 O O . GLY A 1 97 ? 12.533 -0.287 -16.218 1.00 86.81 97 GLY A O 1
ATOM 712 N N . GLU A 1 98 ? 12.502 -2.362 -17.073 1.00 87.50 98 GLU A N 1
ATOM 713 C CA . GLU A 1 98 ? 11.148 -2.689 -16.606 1.00 87.50 98 GLU A CA 1
ATOM 714 C C . GLU A 1 98 ? 11.030 -2.634 -15.074 1.00 87.50 98 GLU A C 1
ATOM 716 O O . GLU A 1 98 ? 10.021 -2.163 -14.537 1.00 87.50 98 GLU A O 1
ATOM 721 N N . TRP A 1 99 ? 12.069 -3.073 -14.358 1.00 90.44 99 TRP A N 1
ATOM 722 C CA . TRP A 1 99 ? 12.117 -3.009 -12.901 1.00 90.44 99 TRP A CA 1
ATOM 723 C C . TRP A 1 99 ? 12.147 -1.565 -12.387 1.00 90.44 99 TRP A C 1
ATOM 725 O O . TRP A 1 99 ? 11.327 -1.202 -11.542 1.00 90.44 99 TRP A O 1
ATOM 735 N N . HIS A 1 100 ? 13.002 -0.712 -12.951 1.00 90.19 100 HIS A N 1
ATOM 736 C CA . HIS A 1 100 ? 13.063 0.709 -12.594 1.00 90.19 100 HIS A CA 1
ATOM 737 C C . HIS A 1 100 ? 11.736 1.434 -12.866 1.00 90.19 100 HIS A C 1
ATOM 739 O O . HIS A 1 100 ? 11.265 2.220 -12.038 1.00 90.19 100 HIS A O 1
ATOM 745 N N . ILE A 1 101 ? 11.070 1.124 -13.986 1.00 86.62 101 ILE A N 1
ATOM 746 C CA . ILE A 1 101 ? 9.736 1.658 -14.300 1.00 86.62 101 ILE A CA 1
ATOM 747 C C . ILE A 1 101 ? 8.719 1.242 -13.227 1.00 86.62 101 ILE A C 1
ATOM 749 O O . ILE A 1 101 ? 7.955 2.079 -12.735 1.00 86.62 101 ILE A O 1
ATOM 753 N N . TRP A 1 102 ? 8.704 -0.035 -12.838 1.00 89.56 102 TRP A N 1
ATOM 754 C CA . TRP A 1 102 ? 7.837 -0.532 -11.768 1.00 89.56 102 TRP A CA 1
ATOM 755 C C . TRP A 1 102 ? 8.084 0.201 -10.441 1.00 89.56 102 TRP A C 1
ATOM 757 O O . TRP A 1 102 ? 7.135 0.701 -9.825 1.00 89.56 102 TRP A O 1
ATOM 767 N N . GLN A 1 103 ? 9.346 0.324 -10.027 1.00 91.56 103 GLN A N 1
ATOM 768 C CA . GLN A 1 103 ? 9.723 1.021 -8.798 1.00 91.56 103 GLN A CA 1
ATOM 769 C C . GLN A 1 103 ? 9.274 2.481 -8.811 1.00 91.56 103 GLN A C 1
ATOM 771 O O . GLN A 1 103 ? 8.702 2.950 -7.825 1.00 91.56 103 GLN A O 1
ATOM 776 N N . LEU A 1 104 ? 9.445 3.182 -9.936 1.00 89.19 104 LEU A N 1
ATOM 777 C CA . LEU A 1 104 ? 8.977 4.556 -10.104 1.00 89.19 104 LEU A CA 1
ATOM 778 C C . LEU A 1 104 ? 7.463 4.669 -9.878 1.00 89.19 104 LEU A C 1
ATOM 780 O O . LEU A 1 104 ? 7.006 5.568 -9.164 1.00 89.19 104 LEU A O 1
ATOM 784 N N . TYR A 1 105 ? 6.669 3.768 -10.465 1.00 87.19 105 TYR A N 1
ATOM 785 C CA . TYR A 1 105 ? 5.216 3.767 -10.281 1.00 87.19 105 TYR A CA 1
ATOM 786 C C . TYR A 1 105 ? 4.816 3.471 -8.837 1.00 87.19 105 TYR A C 1
ATOM 788 O O . TYR A 1 105 ? 3.958 4.171 -8.287 1.00 87.19 105 TYR A O 1
ATOM 796 N N . LEU A 1 106 ? 5.458 2.484 -8.208 1.00 89.38 106 LEU A N 1
ATOM 797 C CA . LEU A 1 106 ? 5.196 2.133 -6.818 1.00 89.38 106 LEU A CA 1
ATOM 798 C C . LEU A 1 106 ? 5.518 3.304 -5.882 1.00 89.38 106 LEU A C 1
ATOM 800 O O . LEU A 1 106 ? 4.678 3.703 -5.073 1.00 89.38 106 LEU A O 1
ATOM 804 N N . LEU A 1 107 ? 6.703 3.899 -6.028 1.00 92.00 107 LEU A N 1
ATOM 805 C CA . LEU A 1 107 ? 7.150 5.037 -5.228 1.00 92.00 107 LEU A CA 1
ATOM 806 C C . LEU A 1 107 ? 6.241 6.255 -5.409 1.00 92.00 107 LEU A C 1
ATOM 808 O O . LEU A 1 107 ? 5.896 6.912 -4.427 1.00 92.00 107 LEU A O 1
ATOM 812 N N . ARG A 1 108 ? 5.774 6.536 -6.632 1.00 88.69 108 ARG A N 1
ATOM 813 C CA . ARG A 1 108 ? 4.799 7.611 -6.882 1.00 88.69 108 ARG A CA 1
ATOM 814 C C . ARG A 1 108 ? 3.469 7.360 -6.174 1.00 88.69 108 ARG A C 1
ATOM 816 O O . ARG A 1 108 ? 2.944 8.281 -5.545 1.00 88.69 108 ARG A O 1
ATOM 823 N N . ALA A 1 109 ? 2.942 6.136 -6.240 1.00 86.81 109 ALA A N 1
ATOM 824 C CA . ALA A 1 109 ? 1.711 5.767 -5.544 1.00 86.81 109 ALA A CA 1
ATOM 825 C C . ALA A 1 109 ? 1.866 5.898 -4.019 1.00 86.81 109 ALA A C 1
ATOM 827 O O . ALA A 1 109 ? 1.022 6.499 -3.348 1.00 86.81 109 ALA A O 1
ATOM 828 N N . LEU A 1 110 ? 2.983 5.408 -3.479 1.00 89.56 110 LEU A N 1
ATOM 829 C CA . LEU A 1 110 ? 3.272 5.451 -2.049 1.00 89.56 110 LEU A CA 1
ATOM 830 C C . LEU A 1 110 ? 3.556 6.868 -1.554 1.00 89.56 110 LEU A C 1
ATOM 832 O O . LEU A 1 110 ? 3.128 7.221 -0.462 1.00 89.56 110 LEU A O 1
ATOM 836 N N . ARG A 1 111 ? 4.153 7.746 -2.362 1.00 90.81 111 ARG A N 1
ATOM 837 C CA . ARG A 1 111 ? 4.296 9.166 -2.015 1.00 90.81 111 ARG A CA 1
ATOM 838 C C . ARG A 1 111 ? 2.941 9.827 -1.751 1.00 90.81 111 ARG A C 1
ATOM 840 O O . ARG A 1 111 ? 2.783 10.532 -0.753 1.00 90.81 111 ARG A O 1
ATOM 847 N N . CYS A 1 112 ? 1.957 9.592 -2.621 1.00 86.75 112 CYS A N 1
ATOM 848 C CA . CYS A 1 112 ? 0.598 10.113 -2.447 1.00 86.75 112 CYS A CA 1
ATOM 849 C C . CYS A 1 112 ? -0.068 9.551 -1.188 1.00 86.75 112 CYS A C 1
ATOM 851 O O . CYS A 1 112 ? -0.691 10.294 -0.428 1.00 86.75 112 CYS A O 1
ATOM 853 N N . LEU A 1 113 ? 0.118 8.257 -0.940 1.00 89.75 113 LEU A N 1
ATOM 854 C CA . LEU A 1 113 ? -0.363 7.585 0.257 1.00 89.75 113 LEU A CA 1
ATOM 855 C C . LEU A 1 113 ? 0.237 8.187 1.540 1.00 89.75 113 LEU A C 1
ATOM 857 O O . LEU A 1 113 ? -0.492 8.534 2.465 1.00 89.75 113 LEU A O 1
ATOM 861 N N . LEU A 1 114 ? 1.561 8.354 1.585 1.00 90.81 114 LEU A N 1
ATOM 862 C CA . LEU A 1 114 ? 2.273 8.926 2.727 1.00 90.81 114 LEU A CA 1
ATOM 863 C C . LEU A 1 114 ? 1.850 10.376 2.982 1.00 90.81 114 LEU A C 1
ATOM 865 O O . LEU A 1 114 ? 1.702 10.779 4.134 1.00 90.81 114 LEU A O 1
ATOM 869 N N . ALA A 1 115 ? 1.607 11.161 1.929 1.00 89.69 115 ALA A N 1
ATOM 870 C CA . ALA A 1 115 ? 1.054 12.506 2.066 1.00 89.69 115 ALA A CA 1
ATOM 871 C C . ALA A 1 115 ? -0.336 12.490 2.726 1.00 89.69 115 ALA A C 1
ATOM 873 O O . ALA A 1 115 ? -0.584 13.282 3.636 1.00 89.69 115 ALA A O 1
ATOM 874 N N . ALA A 1 116 ? -1.211 11.558 2.332 1.00 88.06 116 ALA A N 1
ATOM 875 C CA . ALA A 1 116 ? -2.515 11.385 2.968 1.00 88.06 116 ALA A CA 1
ATOM 876 C C . ALA A 1 116 ? -2.374 10.969 4.444 1.00 88.06 116 ALA A C 1
ATOM 878 O O . ALA A 1 116 ? -2.970 11.596 5.315 1.00 88.06 116 ALA A O 1
ATOM 879 N N . LEU A 1 117 ? -1.535 9.975 4.754 1.00 90.44 117 LEU A N 1
ATOM 880 C CA . LEU A 1 117 ? -1.313 9.515 6.132 1.00 90.44 117 LEU A CA 1
ATOM 881 C C . LEU A 1 117 ? -0.780 10.627 7.049 1.00 90.44 117 LEU A C 1
ATOM 883 O O . LEU A 1 117 ? -1.207 10.723 8.200 1.00 90.44 117 LEU A O 1
ATOM 887 N N . ARG A 1 118 ? 0.107 11.495 6.545 1.00 91.44 118 ARG A N 1
ATOM 888 C CA . ARG A 1 118 ? 0.580 12.684 7.277 1.00 91.44 118 ARG A CA 1
ATOM 889 C C . ARG A 1 118 ? -0.533 13.701 7.502 1.00 91.44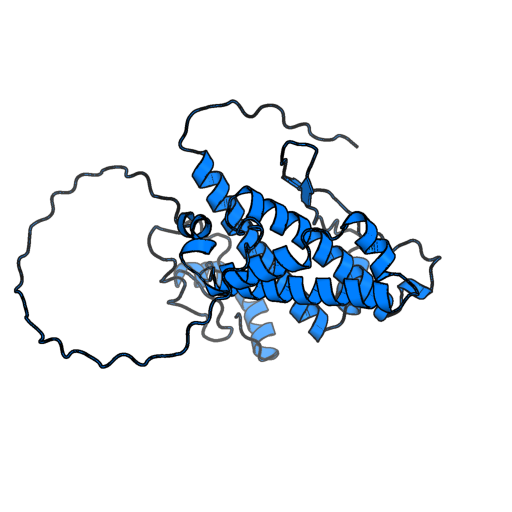 118 ARG A C 1
ATOM 891 O O . ARG A 1 118 ? -0.653 14.219 8.607 1.00 91.44 118 ARG A O 1
ATOM 898 N N . LEU A 1 119 ? -1.352 13.975 6.482 1.00 88.25 119 LEU A N 1
ATOM 899 C CA . LEU A 1 119 ? -2.458 14.933 6.588 1.00 88.25 119 LEU A CA 1
ATOM 900 C C . LEU A 1 119 ? -3.443 14.544 7.701 1.00 88.25 119 LEU A C 1
ATOM 902 O O . LEU A 1 119 ? -3.927 15.412 8.421 1.00 88.25 119 LEU A O 1
ATOM 906 N N . TYR A 1 120 ? -3.716 13.247 7.856 1.00 88.19 120 TYR A N 1
ATOM 907 C CA . TYR A 1 120 ? -4.648 12.736 8.864 1.00 88.19 120 TYR A CA 1
ATOM 908 C C . TYR A 1 120 ? -3.993 12.394 10.211 1.00 88.19 120 TYR A C 1
ATOM 910 O O . TYR A 1 120 ? -4.658 11.835 11.077 1.00 88.19 120 TYR A O 1
ATOM 918 N N . GLY A 1 121 ? -2.705 12.704 10.399 1.00 89.12 121 GLY A N 1
ATOM 919 C CA . GLY A 1 121 ? -1.989 12.447 11.654 1.00 89.12 121 GLY A CA 1
ATOM 920 C C . GLY A 1 121 ? -1.703 10.969 11.946 1.00 89.12 121 GLY A C 1
ATOM 921 O O . GLY A 1 121 ? -1.243 10.646 13.036 1.00 89.12 121 GLY A O 1
ATOM 922 N N . VAL A 1 122 ? -1.934 10.071 10.983 1.00 90.00 122 VAL A N 1
ATOM 923 C CA . VAL A 1 122 ? -1.618 8.636 11.106 1.00 90.00 122 VAL A CA 1
ATOM 924 C C . VAL A 1 122 ? -0.112 8.404 11.025 1.00 90.00 122 VAL A C 1
ATOM 926 O O . VAL A 1 122 ? 0.413 7.466 11.620 1.00 90.00 122 VAL A O 1
ATOM 929 N N . MET A 1 123 ? 0.598 9.255 10.283 1.00 91.06 123 MET A N 1
ATOM 930 C CA . MET A 1 123 ? 2.055 9.273 10.258 1.00 91.06 123 MET A CA 1
ATOM 931 C C . MET A 1 123 ? 2.555 10.378 11.201 1.00 91.06 123 MET A C 1
ATOM 933 O O . MET A 1 123 ? 2.141 11.529 11.027 1.00 91.06 123 MET A O 1
ATOM 937 N N . PRO A 1 124 ? 3.446 10.071 12.165 1.00 87.75 124 PRO A N 1
ATOM 938 C CA . PRO A 1 124 ? 4.056 11.079 13.021 1.00 87.75 124 PRO A CA 1
ATOM 939 C C . PRO A 1 124 ? 4.656 12.210 12.185 1.00 87.75 124 PRO A C 1
ATOM 941 O O . PRO A 1 124 ? 5.315 11.963 11.170 1.00 87.75 124 PRO A O 1
ATOM 944 N N . LYS A 1 125 ? 4.449 13.459 12.612 1.00 86.12 125 LYS A N 1
ATOM 945 C CA . LYS A 1 125 ? 5.196 14.586 12.050 1.00 86.12 125 LYS A CA 1
ATOM 946 C C . LYS A 1 125 ? 6.670 14.366 12.379 1.00 86.12 125 LYS A C 1
ATOM 948 O O . LYS A 1 125 ? 6.975 13.912 13.478 1.00 86.12 125 LYS A O 1
ATOM 953 N N . ALA A 1 126 ? 7.565 14.680 11.444 1.00 81.00 126 ALA A N 1
ATOM 954 C CA . ALA A 1 126 ? 8.994 14.713 11.726 1.00 81.00 126 ALA A CA 1
ATOM 955 C C . ALA A 1 126 ? 9.225 15.730 12.852 1.00 81.00 126 ALA A C 1
ATOM 957 O O . ALA A 1 126 ? 9.228 16.939 12.617 1.00 81.00 126 ALA A O 1
ATOM 958 N N . THR A 1 127 ? 9.313 15.260 14.091 1.00 75.62 127 THR A N 1
ATOM 959 C CA . THR A 1 127 ? 9.855 16.061 15.171 1.00 75.62 127 THR A CA 1
ATOM 960 C C . THR A 1 127 ? 11.332 16.186 14.855 1.00 75.62 127 THR A C 1
ATOM 962 O O . THR A 1 127 ? 12.010 15.186 14.623 1.00 75.62 127 THR A O 1
ATOM 965 N N . THR A 1 128 ? 11.830 17.418 14.773 1.00 65.62 128 THR A N 1
ATOM 966 C CA . THR A 1 128 ? 13.266 17.665 14.866 1.00 65.62 128 THR A CA 1
ATOM 967 C C . THR A 1 128 ? 13.686 17.035 16.179 1.00 65.62 128 THR A C 1
ATOM 969 O O . THR A 1 128 ? 13.356 17.565 17.239 1.00 65.62 128 THR A O 1
ATOM 972 N N . ALA A 1 129 ? 14.252 15.832 16.107 1.00 53.75 129 ALA A N 1
ATOM 973 C CA . ALA A 1 129 ? 14.660 15.077 17.268 1.00 53.75 129 ALA A CA 1
ATOM 974 C C . ALA A 1 129 ? 15.746 15.900 17.957 1.00 53.75 129 ALA A C 1
ATOM 976 O O . ALA A 1 129 ? 16.915 15.844 17.587 1.00 53.75 129 ALA A O 1
ATOM 977 N N . THR A 1 130 ? 15.350 16.726 18.923 1.00 53.28 130 THR A N 1
ATOM 978 C CA . THR A 1 130 ? 16.275 17.296 19.887 1.00 53.28 130 THR A CA 1
ATOM 979 C C . THR A 1 130 ? 16.841 16.088 20.607 1.00 53.28 130 THR A C 1
ATOM 981 O O . THR A 1 130 ? 16.100 15.380 21.288 1.00 53.28 130 THR A O 1
ATOM 984 N N . ALA A 1 131 ? 18.101 15.776 20.319 1.00 48.12 131 ALA A N 1
ATOM 985 C CA . ALA A 1 131 ? 18.788 14.567 20.733 1.00 48.12 131 ALA A CA 1
ATOM 986 C C . ALA A 1 131 ? 18.751 14.397 22.260 1.00 48.12 131 ALA A C 1
ATOM 988 O O . ALA A 1 131 ? 19.660 14.808 22.968 1.00 48.12 131 ALA A O 1
ATOM 989 N N . ALA A 1 132 ? 17.700 13.762 22.769 1.00 47.16 132 ALA A N 1
ATOM 990 C CA . ALA A 1 132 ? 17.651 13.180 24.100 1.00 47.16 132 ALA A CA 1
ATOM 991 C C . ALA A 1 132 ? 17.902 11.674 23.964 1.00 47.16 132 ALA A C 1
ATOM 993 O O . ALA A 1 132 ? 17.113 10.838 24.393 1.00 47.16 132 ALA A O 1
ATOM 994 N N . ALA A 1 133 ? 19.004 11.325 23.298 1.00 48.62 133 ALA A N 1
ATOM 995 C CA . ALA A 1 133 ? 19.591 9.998 23.378 1.00 48.62 133 ALA A CA 1
ATOM 996 C C . ALA A 1 133 ? 20.459 9.946 24.644 1.00 48.62 133 ALA A C 1
ATOM 998 O O . ALA A 1 133 ? 21.683 9.914 24.577 1.00 48.62 133 ALA A O 1
ATOM 999 N N . THR A 1 134 ? 19.823 9.991 25.814 1.00 48.34 134 THR A N 1
ATOM 1000 C CA . THR A 1 134 ? 20.460 9.609 27.078 1.00 48.34 134 THR A CA 1
ATOM 1001 C C . THR A 1 134 ? 19.988 8.211 27.440 1.00 48.34 134 THR A C 1
ATOM 1003 O O . THR A 1 134 ? 18.819 7.998 27.748 1.00 48.34 134 THR A O 1
ATOM 1006 N N . ALA A 1 135 ? 20.936 7.284 27.308 1.00 52.41 135 ALA A N 1
ATOM 1007 C CA . ALA A 1 135 ? 20.966 5.898 27.752 1.00 52.41 135 ALA A CA 1
ATOM 1008 C C . ALA A 1 135 ? 19.879 5.473 28.757 1.00 52.41 135 ALA A C 1
ATOM 1010 O O . ALA A 1 135 ? 19.844 5.951 29.887 1.00 52.41 135 ALA A O 1
ATOM 1011 N N . ALA A 1 136 ? 19.090 4.466 28.379 1.00 43.66 136 ALA A N 1
ATOM 1012 C CA . ALA A 1 136 ? 18.431 3.580 29.330 1.00 43.66 136 ALA A CA 1
ATOM 1013 C C . ALA A 1 136 ? 19.072 2.192 29.201 1.00 43.66 136 ALA A C 1
ATOM 1015 O O . ALA A 1 136 ? 18.859 1.479 28.220 1.00 43.66 136 ALA A O 1
ATOM 1016 N N . ALA A 1 137 ? 19.917 1.861 30.177 1.00 52.47 137 ALA A N 1
ATOM 1017 C CA . ALA A 1 137 ? 20.388 0.507 30.438 1.00 52.47 137 ALA A CA 1
ATOM 1018 C C . ALA A 1 137 ? 19.214 -0.378 30.918 1.00 52.47 137 ALA A C 1
ATOM 1020 O O . ALA A 1 137 ? 18.255 0.152 31.485 1.00 52.47 137 ALA A O 1
ATOM 1021 N N . PRO A 1 138 ? 19.255 -1.706 30.712 1.00 58.06 138 PRO A N 1
ATOM 1022 C CA . PRO A 1 138 ? 18.200 -2.593 31.180 1.00 58.06 138 PRO A CA 1
ATOM 1023 C C . PRO A 1 138 ? 18.413 -2.947 32.659 1.00 58.06 138 PRO A C 1
ATOM 1025 O O . PRO A 1 138 ? 19.221 -3.817 32.971 1.00 58.06 138 PRO A O 1
ATOM 1028 N N . ASP A 1 139 ? 17.658 -2.310 33.557 1.00 48.94 139 ASP A N 1
ATOM 1029 C CA . ASP A 1 139 ? 17.412 -2.848 34.900 1.00 48.94 139 ASP A CA 1
ATOM 1030 C C . ASP A 1 139 ? 16.176 -3.758 34.866 1.00 48.94 139 ASP A C 1
ATOM 1032 O O . ASP A 1 139 ? 15.093 -3.384 34.407 1.00 48.94 139 ASP A O 1
ATOM 1036 N N . ALA A 1 140 ? 16.365 -4.992 35.326 1.00 53.38 140 ALA A N 1
ATOM 1037 C CA . ALA A 1 140 ? 15.346 -6.028 35.411 1.00 53.38 140 ALA A CA 1
ATOM 1038 C C . ALA A 1 140 ? 14.343 -5.738 36.547 1.00 53.38 140 ALA A C 1
ATOM 1040 O O . ALA A 1 140 ? 14.775 -5.507 37.677 1.00 53.38 140 ALA A O 1
ATOM 1041 N N . PRO A 1 141 ? 13.016 -5.826 36.325 1.00 58.72 141 PRO A N 1
ATOM 1042 C CA . PRO A 1 141 ? 12.062 -5.737 37.417 1.00 58.72 141 PRO A CA 1
ATOM 1043 C C . PRO A 1 141 ? 11.744 -7.118 38.004 1.00 58.72 141 PRO A C 1
ATOM 1045 O O . PRO A 1 141 ? 11.317 -8.052 37.323 1.00 58.72 141 PRO A O 1
ATOM 1048 N N . THR A 1 142 ? 11.928 -7.202 39.317 1.00 55.91 142 THR A N 1
ATOM 1049 C CA . THR A 1 142 ? 11.441 -8.245 40.219 1.00 55.91 142 THR A CA 1
ATOM 1050 C C . THR A 1 142 ? 9.906 -8.267 40.230 1.00 55.91 142 THR A C 1
ATOM 1052 O O . THR A 1 142 ? 9.262 -7.225 40.336 1.00 55.91 142 THR A O 1
ATOM 1055 N N . ALA A 1 143 ? 9.311 -9.456 40.125 1.00 50.38 143 ALA A N 1
ATOM 1056 C CA . ALA A 1 143 ? 7.861 -9.653 40.098 1.00 50.38 143 ALA A CA 1
ATOM 1057 C C . ALA A 1 143 ? 7.216 -9.520 41.495 1.00 50.38 143 ALA A C 1
ATOM 1059 O O . ALA A 1 143 ? 7.696 -10.159 42.435 1.00 50.38 143 ALA A O 1
ATOM 1060 N N . PRO A 1 144 ? 6.088 -8.799 41.648 1.00 59.38 144 PRO A N 1
ATOM 1061 C CA . PRO A 1 144 ? 5.218 -8.947 42.806 1.00 59.38 144 PRO A CA 1
ATOM 1062 C C . PRO A 1 144 ? 4.100 -9.966 42.537 1.00 59.38 144 PRO A C 1
ATOM 1064 O O . PRO A 1 144 ? 3.406 -9.931 41.520 1.00 59.38 144 PRO A O 1
ATOM 1067 N N . SER A 1 145 ? 3.935 -10.875 43.495 1.00 53.16 145 SER A N 1
ATOM 1068 C CA . SER A 1 145 ? 2.863 -11.866 43.576 1.00 53.16 145 SER A CA 1
ATOM 1069 C C . SER A 1 145 ? 1.548 -11.184 43.974 1.00 53.16 145 SER A C 1
ATOM 1071 O O . SER A 1 145 ? 1.487 -10.549 45.027 1.00 53.16 145 SER A O 1
ATOM 1073 N N . PHE A 1 146 ? 0.499 -11.308 43.155 1.00 48.09 146 PHE A N 1
ATOM 1074 C CA . PHE A 1 146 ? -0.846 -10.817 43.473 1.00 48.09 146 PHE A CA 1
ATOM 1075 C C . PHE A 1 146 ? -1.811 -11.983 43.702 1.00 48.09 146 PHE A C 1
ATOM 1077 O O . PHE A 1 146 ? -1.997 -12.848 42.846 1.00 48.09 146 PHE A O 1
ATOM 1084 N N . ALA A 1 147 ? -2.419 -11.981 44.887 1.00 50.88 147 ALA A N 1
ATOM 1085 C CA . ALA A 1 147 ? -3.442 -12.917 45.323 1.00 50.88 147 ALA A CA 1
ATOM 1086 C C . ALA A 1 147 ? -4.772 -12.701 44.577 1.00 50.88 147 ALA A C 1
ATOM 1088 O O . ALA A 1 147 ? -5.217 -11.572 44.371 1.00 50.88 147 ALA A O 1
ATOM 1089 N N . VAL A 1 148 ? -5.417 -13.810 44.210 1.00 50.75 148 VAL A N 1
ATOM 1090 C CA . VAL A 1 148 ? -6.724 -13.869 43.543 1.00 50.75 148 VAL A CA 1
ATOM 1091 C C . VAL A 1 148 ? -7.838 -13.761 44.587 1.00 50.75 148 VAL A C 1
ATOM 1093 O O . VAL A 1 148 ? -8.000 -14.653 45.416 1.00 50.75 148 VAL A O 1
ATOM 1096 N N . GLY A 1 149 ? -8.625 -12.685 44.528 1.00 53.09 149 GLY A N 1
ATOM 1097 C CA . GLY A 1 149 ? -9.899 -12.547 45.238 1.00 53.09 149 GLY A CA 1
ATOM 1098 C C . GLY A 1 149 ? -11.074 -12.619 44.259 1.00 53.09 149 GLY A C 1
ATOM 1099 O O . GLY A 1 149 ? -11.141 -11.835 43.314 1.00 53.09 149 GLY A O 1
ATOM 1100 N N . HIS A 1 150 ? -11.991 -13.564 44.475 1.00 49.03 150 HIS A N 1
ATOM 1101 C CA . HIS A 1 150 ? -13.286 -13.658 43.789 1.00 49.03 150 HIS A CA 1
ATOM 1102 C C . HIS A 1 150 ? -14.284 -12.621 44.324 1.00 49.03 150 HIS A C 1
ATOM 1104 O O . HIS A 1 150 ? -14.402 -12.477 45.542 1.00 49.03 150 HIS A O 1
ATOM 1110 N N . PRO A 1 151 ? -15.105 -12.020 43.444 1.00 58.28 151 PRO A N 1
ATOM 1111 C CA . PRO A 1 151 ? -16.431 -11.582 43.845 1.00 58.28 151 PRO A CA 1
ATOM 1112 C C . PRO A 1 151 ? -17.553 -12.168 42.980 1.00 58.28 151 PRO A C 1
ATOM 1114 O O . PRO A 1 151 ? -17.414 -12.472 41.796 1.00 58.28 151 PRO A O 1
ATOM 1117 N N . SER A 1 152 ? -18.671 -12.331 43.674 1.00 56.59 152 SER A N 1
ATOM 1118 C CA . SER A 1 152 ? -19.860 -13.102 43.355 1.00 56.59 152 SER A CA 1
ATOM 1119 C C . SER A 1 152 ? -20.790 -12.463 42.320 1.00 56.59 152 SER A C 1
ATOM 1121 O O . SER A 1 152 ? -20.880 -11.245 42.186 1.00 56.59 152 SER A O 1
ATOM 1123 N N . ASN A 1 153 ? -21.548 -13.347 41.664 1.00 57.78 153 ASN A N 1
ATOM 1124 C CA . ASN A 1 153 ? -22.712 -13.095 40.815 1.00 57.78 153 ASN A CA 1
ATOM 1125 C C . ASN A 1 153 ? -23.715 -12.090 41.405 1.00 57.78 153 ASN A C 1
ATOM 1127 O O . ASN A 1 153 ? -24.255 -12.315 42.488 1.00 57.78 153 ASN A O 1
ATOM 1131 N N . ALA A 1 154 ? -24.097 -11.097 40.601 1.00 51.19 154 ALA A N 1
ATOM 1132 C CA . ALA A 1 154 ? -25.387 -10.426 40.705 1.00 51.19 154 ALA A CA 1
ATOM 1133 C C . ALA A 1 154 ? -25.906 -10.085 39.299 1.00 51.19 154 ALA A C 1
ATOM 1135 O O . ALA A 1 154 ? -25.267 -9.356 38.541 1.00 51.19 154 ALA A O 1
ATOM 1136 N N . SER A 1 155 ? -27.068 -10.640 38.958 1.00 56.56 155 SER A N 1
ATOM 1137 C CA . SER A 1 155 ? -27.821 -10.366 37.731 1.00 56.56 155 SER A CA 1
ATOM 1138 C C . SER A 1 155 ? -28.710 -9.134 37.914 1.00 56.56 155 SER A C 1
ATOM 1140 O O . SER A 1 155 ? -29.424 -9.073 38.917 1.00 56.56 155 SER A O 1
ATOM 1142 N N . PRO A 1 156 ? -28.788 -8.225 36.925 1.00 58.34 156 PRO A N 1
ATOM 1143 C CA . PRO A 1 156 ? -29.965 -7.384 36.777 1.00 58.34 156 PRO A CA 1
ATOM 1144 C C . PRO A 1 156 ? -30.605 -7.494 35.387 1.00 58.34 156 PRO A C 1
ATOM 1146 O O . PRO A 1 156 ? -29.962 -7.494 34.339 1.00 58.34 156 PRO A O 1
ATOM 1149 N N . SER A 1 157 ? -31.927 -7.585 35.448 1.00 54.78 157 SER A N 1
ATOM 1150 C CA . SER A 1 157 ? -32.937 -7.545 34.397 1.00 54.78 157 SER A CA 1
ATOM 1151 C C . SER A 1 157 ? -32.825 -6.330 33.470 1.00 54.78 157 SER A C 1
ATOM 1153 O O . SER A 1 157 ? -32.669 -5.195 33.918 1.00 54.78 157 SER A O 1
ATOM 1155 N N . SER A 1 158 ? -32.959 -6.592 32.171 1.00 47.16 158 SER A N 1
ATOM 1156 C CA . SER A 1 158 ? -32.782 -5.665 31.055 1.00 47.16 158 SER A CA 1
ATOM 1157 C C . SER A 1 158 ? -34.094 -5.016 30.596 1.00 47.16 158 SER A C 1
ATOM 1159 O O . SER A 1 158 ? -35.004 -5.686 30.113 1.00 47.16 158 SER A O 1
ATOM 1161 N N . SER A 1 159 ? -34.146 -3.684 30.666 1.00 55.28 159 SER A N 1
ATOM 1162 C CA . SER A 1 159 ? -35.161 -2.836 30.026 1.00 55.28 159 SER A CA 1
ATOM 1163 C C . SER A 1 159 ? -34.619 -2.329 28.686 1.00 55.28 159 SER A C 1
ATOM 1165 O O . SER A 1 159 ? -33.573 -1.681 28.636 1.00 55.28 159 SER A O 1
ATOM 1167 N N . SER A 1 160 ? -35.300 -2.650 27.588 1.00 52.69 160 SER A N 1
ATOM 1168 C CA . SER A 1 160 ? -34.872 -2.346 26.218 1.00 52.69 160 SER A CA 1
ATOM 1169 C C . SER A 1 160 ? -35.236 -0.914 25.808 1.00 52.69 160 SER A C 1
ATOM 1171 O O . SER A 1 160 ? -36.345 -0.659 25.348 1.00 52.69 160 SER A O 1
ATOM 1173 N N . SER A 1 161 ? -34.284 0.012 25.930 1.00 49.16 161 SER A N 1
ATOM 1174 C CA . SER A 1 161 ? -34.384 1.355 25.347 1.00 49.16 161 SER A CA 1
ATOM 1175 C C . SER A 1 161 ? -33.544 1.422 24.075 1.00 49.16 161 SER A C 1
ATOM 1177 O O . SER A 1 161 ? -32.314 1.382 24.122 1.00 49.16 161 SER A O 1
ATOM 1179 N N . SER A 1 162 ? -34.223 1.510 22.931 1.00 51.62 162 SER A N 1
ATOM 1180 C CA . SER A 1 162 ? -33.655 1.648 21.586 1.00 51.62 162 SER A CA 1
ATOM 1181 C C . SER A 1 162 ? -33.021 3.029 21.388 1.00 51.62 162 SER A C 1
ATOM 1183 O O . SER A 1 162 ? -33.533 3.871 20.655 1.00 51.62 162 SER A O 1
ATOM 1185 N N . SER A 1 163 ? -31.902 3.282 22.061 1.00 48.44 163 SER A N 1
ATOM 1186 C CA . SER A 1 163 ? -31.065 4.446 21.790 1.00 48.44 163 SER A CA 1
ATOM 1187 C C . SER A 1 163 ? -30.316 4.194 20.490 1.00 48.44 163 SER A C 1
ATOM 1189 O O . SER A 1 163 ? -29.411 3.361 20.440 1.00 48.44 163 SER A O 1
ATOM 1191 N N . SER A 1 164 ? -30.724 4.906 19.438 1.00 54.28 164 SER A N 1
ATOM 1192 C CA . SER A 1 164 ? -30.012 5.027 18.164 1.00 54.28 164 SER A CA 1
ATOM 1193 C C . SER A 1 164 ? -28.643 5.658 18.439 1.00 54.28 164 SER A C 1
ATOM 1195 O O . SER A 1 164 ? -28.466 6.873 18.376 1.00 54.28 164 SER A O 1
ATOM 1197 N N . SER A 1 165 ? -27.706 4.840 18.918 1.00 54.97 165 SER A N 1
ATOM 1198 C CA . SER A 1 165 ?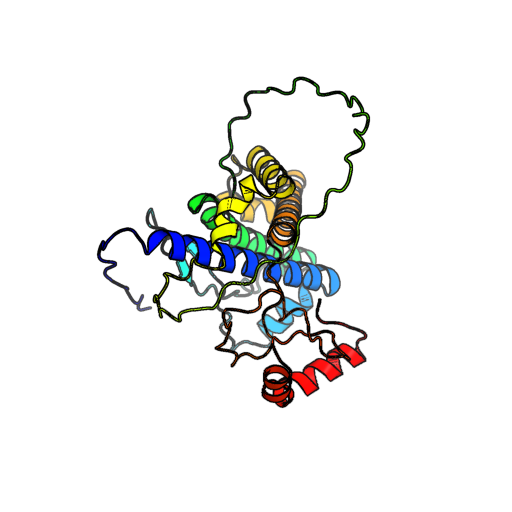 -26.398 5.300 19.347 1.00 54.97 165 SER A CA 1
ATOM 1199 C C . SER A 1 165 ? -25.560 5.569 18.109 1.00 54.97 165 SER A C 1
ATOM 1201 O O . SER A 1 165 ? -25.494 4.758 17.183 1.00 54.97 165 SER A O 1
ATOM 1203 N N . ASN A 1 166 ? -24.942 6.748 18.093 1.00 56.16 166 ASN A N 1
ATOM 1204 C CA . ASN A 1 166 ? -23.895 7.117 17.156 1.00 56.16 166 ASN A CA 1
ATOM 1205 C C . ASN A 1 166 ? -22.828 6.021 17.174 1.00 56.16 166 ASN A C 1
ATOM 1207 O O . ASN A 1 166 ? -21.977 5.995 18.064 1.00 56.16 166 ASN A O 1
ATOM 1211 N N . GLN A 1 167 ? -22.904 5.086 16.227 1.00 60.62 167 GLN A N 1
ATOM 1212 C CA . GLN A 1 167 ? -21.914 4.033 16.096 1.00 60.62 167 GLN A CA 1
ATOM 1213 C C . GLN A 1 167 ? -20.591 4.712 15.760 1.00 60.62 167 GLN A C 1
ATOM 1215 O O . GLN A 1 167 ? -20.396 5.197 14.645 1.00 60.62 167 GLN A O 1
ATOM 1220 N N . GLN A 1 168 ? -19.705 4.793 16.755 1.00 57.72 168 GLN A N 1
ATOM 1221 C CA . GLN A 1 168 ? -18.326 5.203 16.553 1.00 57.72 168 GLN A CA 1
ATOM 1222 C C . GLN A 1 168 ? -17.768 4.429 15.361 1.00 57.72 168 GLN A C 1
ATOM 1224 O O . GLN A 1 168 ? -17.948 3.215 15.232 1.00 57.72 168 GLN A O 1
ATOM 1229 N N . THR A 1 169 ? -17.128 5.155 14.454 1.00 64.12 169 THR A N 1
ATOM 1230 C CA . THR A 1 169 ? -16.532 4.575 13.261 1.00 64.12 169 THR A CA 1
ATOM 1231 C C . THR A 1 169 ? -15.527 3.510 13.683 1.00 64.12 169 THR A C 1
ATOM 1233 O O . THR A 1 169 ? -14.572 3.789 14.406 1.00 64.12 169 THR A O 1
ATOM 1236 N N . LYS A 1 170 ? -15.745 2.274 13.222 1.00 72.25 170 LYS A N 1
ATOM 1237 C CA . LYS A 1 170 ? -14.955 1.089 13.609 1.00 72.25 170 LYS A CA 1
ATOM 1238 C C . LYS A 1 170 ? -13.442 1.281 13.413 1.00 72.25 170 LYS A C 1
ATOM 1240 O O . LYS A 1 170 ? -12.632 0.738 14.154 1.00 72.25 170 LYS A O 1
ATOM 1245 N N . TRP A 1 171 ? -13.067 2.156 12.482 1.00 83.75 171 TRP A N 1
ATOM 1246 C CA . TRP A 1 171 ? -11.685 2.457 12.108 1.00 83.75 171 TRP A CA 1
ATOM 1247 C C . TRP A 1 171 ? -11.080 3.684 12.804 1.00 83.75 171 TRP A C 1
ATOM 1249 O O . TRP A 1 171 ? -9.969 4.080 12.464 1.00 83.75 171 TRP A O 1
ATOM 1259 N N . GLY A 1 172 ? -11.770 4.307 13.768 1.00 84.44 172 GLY A N 1
ATOM 1260 C CA . GLY A 1 172 ? -11.249 5.478 14.490 1.00 84.44 172 GLY A CA 1
ATOM 1261 C C . GLY A 1 172 ? -9.903 5.220 15.182 1.00 84.44 172 GLY A C 1
ATOM 1262 O O . GLY A 1 172 ? -9.073 6.123 15.272 1.00 84.44 172 GLY A O 1
ATOM 1263 N N . HIS A 1 173 ? -9.642 3.970 15.576 1.00 87.62 173 HIS A N 1
ATOM 1264 C CA . HIS A 1 173 ? -8.370 3.537 16.158 1.00 87.62 173 HIS A CA 1
ATOM 1265 C C . HIS A 1 173 ? -7.167 3.728 15.211 1.00 87.62 173 HIS A C 1
ATOM 1267 O O . HIS A 1 173 ? -6.058 3.954 15.685 1.00 87.62 173 HIS A O 1
ATOM 1273 N N . LEU A 1 174 ? -7.368 3.720 13.884 1.00 90.56 174 LEU A N 1
ATOM 1274 C CA . LEU A 1 174 ? -6.296 3.961 12.906 1.00 90.56 174 LEU A CA 1
ATOM 1275 C C . LEU A 1 174 ? -5.739 5.387 12.982 1.00 90.56 174 LEU A C 1
ATOM 1277 O O . LEU A 1 174 ? -4.578 5.613 12.657 1.00 90.56 174 LEU A O 1
ATOM 1281 N N . LEU A 1 175 ? -6.534 6.356 13.441 1.00 91.25 175 LEU A N 1
ATOM 1282 C CA . LEU A 1 175 ? -6.055 7.724 13.666 1.00 91.25 175 LEU A CA 1
ATOM 1283 C C . LEU A 1 175 ? -5.152 7.821 14.902 1.00 91.25 175 LEU A C 1
ATOM 1285 O O . LEU A 1 175 ? -4.365 8.752 15.024 1.00 91.25 175 LEU A O 1
ATOM 1289 N N . GLN A 1 176 ? -5.243 6.844 15.804 1.00 92.69 176 GLN A N 1
ATOM 1290 C CA . GLN A 1 176 ? -4.416 6.741 17.002 1.00 92.69 176 GLN A CA 1
ATOM 1291 C C . GLN A 1 176 ? -3.239 5.776 16.805 1.00 92.69 176 GLN A C 1
ATOM 1293 O O . GLN A 1 176 ? -2.529 5.492 17.766 1.00 92.69 176 GLN A O 1
ATOM 1298 N N . LEU A 1 177 ? -2.999 5.292 15.575 1.00 92.06 177 LEU A N 1
ATOM 1299 C CA . LEU A 1 177 ? -1.962 4.299 15.276 1.00 92.06 177 LEU A CA 1
ATOM 1300 C C . LEU A 1 177 ? -0.570 4.678 15.821 1.00 92.06 177 LEU A C 1
ATOM 1302 O O . LEU A 1 177 ? 0.067 3.812 16.420 1.00 92.06 177 LEU A O 1
ATOM 1306 N N . PRO A 1 178 ? -0.102 5.941 15.707 1.00 92.12 178 PRO A N 1
ATOM 1307 C CA . PRO A 1 178 ? 1.163 6.365 16.315 1.00 92.12 178 PRO A CA 1
ATOM 1308 C C . PRO A 1 178 ? 1.236 6.219 17.836 1.00 92.12 178 PRO A C 1
ATOM 1310 O O . PRO A 1 178 ? 2.322 6.039 18.373 1.00 92.12 178 PRO A O 1
ATOM 1313 N N . LEU A 1 179 ? 0.100 6.339 18.528 1.00 92.25 179 LEU A N 1
ATOM 1314 C CA . LEU A 1 179 ? 0.026 6.263 19.988 1.00 92.25 179 LEU A CA 1
ATOM 1315 C C . LEU A 1 179 ? -0.041 4.812 20.464 1.00 92.25 179 LEU A C 1
ATOM 1317 O O . LEU A 1 179 ? 0.562 4.467 21.474 1.00 92.25 179 LEU A O 1
ATOM 1321 N N . ILE A 1 180 ? -0.776 3.965 19.738 1.00 92.50 180 ILE A N 1
ATOM 1322 C CA . ILE A 1 180 ? -1.031 2.576 20.141 1.00 92.50 180 ILE A CA 1
ATOM 1323 C C . ILE A 1 180 ? 0.042 1.597 19.652 1.00 92.50 180 ILE A C 1
ATOM 1325 O O . ILE A 1 180 ? 0.163 0.512 20.214 1.00 92.50 180 ILE A O 1
ATOM 1329 N N . ASN A 1 181 ? 0.809 1.941 18.610 1.00 95.12 181 ASN A N 1
ATOM 1330 C CA . ASN A 1 181 ? 1.814 1.052 18.033 1.00 95.12 181 ASN A CA 1
ATOM 1331 C C . ASN A 1 181 ? 3.205 1.721 17.965 1.00 95.12 181 ASN A C 1
ATOM 1333 O O . ASN A 1 181 ? 3.490 2.462 17.015 1.00 95.12 181 ASN A O 1
ATOM 1337 N N . PRO A 1 182 ? 4.103 1.442 18.934 1.00 93.75 182 PRO A N 1
ATOM 1338 C CA . PRO A 1 182 ? 5.426 2.063 18.982 1.00 93.75 182 PRO A CA 1
ATOM 1339 C C . PRO A 1 182 ? 6.325 1.635 17.815 1.00 93.75 182 PRO A C 1
ATOM 1341 O O . PRO A 1 182 ? 7.149 2.423 17.358 1.00 93.75 182 PRO A O 1
ATOM 1344 N N . THR A 1 183 ? 6.151 0.419 17.284 1.00 95.00 183 THR A N 1
ATOM 1345 C CA . THR A 1 183 ? 6.921 -0.078 16.134 1.00 95.00 183 THR A CA 1
ATOM 1346 C C . THR A 1 183 ? 6.619 0.723 14.868 1.00 95.00 183 THR A C 1
ATOM 1348 O O . THR A 1 183 ? 7.542 1.135 14.167 1.00 95.00 183 THR A O 1
ATOM 1351 N N . TRP A 1 184 ? 5.340 0.999 14.592 1.00 95.38 184 TRP A N 1
ATOM 1352 C CA . TRP A 1 184 ? 4.932 1.887 13.501 1.00 95.38 184 TRP A CA 1
ATOM 1353 C C . TRP A 1 184 ? 5.467 3.302 13.698 1.00 95.38 184 TRP A C 1
ATOM 1355 O O . TRP A 1 184 ? 6.046 3.868 12.771 1.00 95.38 184 TRP A O 1
ATOM 1365 N N . ALA A 1 185 ? 5.314 3.861 14.902 1.00 95.06 185 ALA A N 1
ATOM 1366 C CA . ALA A 1 185 ? 5.792 5.205 15.202 1.00 95.06 185 ALA A CA 1
ATOM 1367 C C . ALA A 1 185 ? 7.307 5.336 14.965 1.00 95.06 185 ALA A C 1
ATOM 1369 O O . ALA A 1 185 ? 7.742 6.284 14.310 1.00 95.06 185 ALA A O 1
ATOM 1370 N N . ALA A 1 186 ? 8.093 4.357 15.421 1.00 94.94 186 ALA A N 1
ATOM 1371 C CA . ALA A 1 186 ? 9.537 4.308 15.212 1.00 94.94 186 ALA A CA 1
ATOM 1372 C C . ALA A 1 186 ? 9.909 4.184 13.726 1.00 94.94 186 ALA A C 1
ATOM 1374 O O . ALA A 1 186 ? 10.742 4.949 13.242 1.00 94.94 186 ALA A O 1
ATOM 1375 N N . ALA A 1 187 ? 9.264 3.279 12.980 1.00 96.62 187 ALA A N 1
ATOM 1376 C CA . ALA A 1 187 ? 9.513 3.107 11.547 1.00 96.62 187 ALA A CA 1
ATOM 1377 C C . ALA A 1 187 ? 9.185 4.380 10.749 1.00 96.62 187 ALA A C 1
ATOM 1379 O O . ALA A 1 187 ? 9.964 4.812 9.899 1.00 96.62 187 ALA A O 1
ATOM 1380 N N . ALA A 1 188 ? 8.056 5.023 11.054 1.00 95.81 188 ALA A N 1
ATOM 1381 C CA . ALA A 1 188 ? 7.647 6.259 10.403 1.00 95.81 188 ALA A CA 1
ATOM 1382 C C . ALA A 1 188 ? 8.559 7.443 10.757 1.00 95.81 188 ALA A C 1
ATOM 1384 O O . ALA A 1 188 ? 8.851 8.266 9.886 1.00 95.81 188 ALA A O 1
ATOM 1385 N N . ALA A 1 189 ? 9.036 7.522 12.003 1.00 94.44 189 ALA A N 1
ATOM 1386 C CA . ALA A 1 189 ? 10.019 8.516 12.419 1.00 94.44 189 ALA A CA 1
ATOM 1387 C C . ALA A 1 189 ? 11.358 8.313 11.696 1.00 94.44 189 ALA A C 1
ATOM 1389 O O . ALA A 1 189 ? 11.865 9.262 11.106 1.00 94.44 189 ALA A O 1
ATOM 1390 N N . ALA A 1 190 ? 11.885 7.085 11.660 1.00 95.69 190 ALA A N 1
ATOM 1391 C CA . ALA A 1 190 ? 13.124 6.758 10.953 1.00 95.69 190 ALA A CA 1
ATOM 1392 C C . ALA A 1 190 ? 13.038 7.105 9.459 1.00 95.69 190 ALA A C 1
ATOM 1394 O O . ALA A 1 190 ? 13.926 7.769 8.921 1.00 95.69 190 ALA A O 1
ATOM 1395 N N . PHE A 1 191 ? 11.928 6.739 8.810 1.00 96.44 191 PHE A N 1
ATOM 1396 C CA . PHE A 1 191 ? 11.683 7.077 7.411 1.00 96.44 191 PHE A CA 1
ATOM 1397 C C . PHE A 1 191 ? 11.650 8.593 7.181 1.00 96.44 191 PHE A C 1
ATOM 1399 O O . PHE A 1 191 ? 12.290 9.101 6.264 1.00 96.44 191 PHE A O 1
ATOM 1406 N N . ASN A 1 192 ? 10.917 9.332 8.018 1.00 94.50 192 ASN A N 1
ATOM 1407 C CA . ASN A 1 192 ? 10.841 10.785 7.906 1.00 94.50 192 ASN A CA 1
ATOM 1408 C C . ASN A 1 192 ? 12.200 11.452 8.138 1.00 94.50 192 ASN A C 1
ATOM 1410 O O . ASN A 1 192 ? 12.540 12.366 7.401 1.00 94.50 192 ASN A O 1
ATOM 1414 N N . THR A 1 193 ? 12.977 11.010 9.125 1.00 94.19 193 THR A N 1
ATOM 1415 C CA . THR A 1 193 ? 14.311 11.564 9.391 1.00 94.19 193 THR A CA 1
ATOM 1416 C C . THR A 1 193 ? 15.241 11.385 8.196 1.00 94.19 193 THR A C 1
ATOM 1418 O O . THR A 1 193 ? 16.003 12.293 7.884 1.00 94.19 193 THR A O 1
ATOM 1421 N N . LYS A 1 194 ? 15.161 10.239 7.513 1.00 95.88 194 LYS A N 1
ATOM 1422 C CA . LYS A 1 194 ? 16.024 9.932 6.369 1.00 95.88 194 LYS A CA 1
ATOM 1423 C C . LYS A 1 194 ? 15.598 10.636 5.077 1.00 95.88 194 LYS A C 1
ATOM 1425 O O . LYS A 1 194 ? 16.456 11.072 4.321 1.00 95.88 194 LYS A O 1
ATOM 1430 N N . TRP A 1 195 ? 14.292 10.756 4.823 1.00 95.75 195 TRP A N 1
ATOM 1431 C CA . TRP A 1 195 ? 13.760 11.159 3.511 1.00 95.75 195 TRP A CA 1
ATOM 1432 C C . TRP A 1 195 ? 12.937 12.459 3.517 1.00 95.75 195 TRP A C 1
ATOM 1434 O O . TRP A 1 195 ? 12.270 12.763 2.528 1.00 95.75 195 TRP A O 1
ATOM 1444 N N . ASN A 1 196 ? 12.928 13.240 4.604 1.00 92.94 196 ASN A N 1
ATOM 1445 C CA . ASN A 1 196 ? 12.174 14.505 4.664 1.00 92.94 196 ASN A CA 1
ATOM 1446 C C . ASN A 1 196 ? 12.671 15.573 3.677 1.00 92.94 196 ASN A C 1
ATOM 1448 O O . ASN A 1 196 ? 11.860 16.374 3.218 1.00 92.94 196 ASN A O 1
ATOM 1452 N N . SER A 1 197 ? 13.968 15.596 3.378 1.00 93.06 197 SER A N 1
ATOM 1453 C CA . SER A 1 197 ? 14.617 16.544 2.466 1.00 93.06 197 SER A CA 1
ATOM 1454 C C . SER A 1 197 ? 14.721 16.030 1.032 1.00 93.06 197 SER A C 1
ATOM 1456 O O . SER A 1 197 ? 15.183 16.760 0.160 1.00 93.06 197 SER A O 1
ATOM 1458 N N . TYR A 1 198 ? 14.301 14.788 0.781 1.00 94.44 198 TYR A N 1
ATOM 1459 C CA . TYR A 1 198 ? 14.419 14.170 -0.531 1.00 94.44 198 TYR A CA 1
ATOM 1460 C C . TYR A 1 198 ? 13.502 14.850 -1.554 1.00 94.44 198 TYR A C 1
ATOM 1462 O O . TYR A 1 198 ? 12.283 14.941 -1.356 1.00 94.44 198 TYR A O 1
ATOM 1470 N N . ASP A 1 199 ? 14.084 15.300 -2.668 1.00 93.94 199 ASP A N 1
ATOM 1471 C CA . ASP A 1 199 ? 13.338 15.889 -3.774 1.00 93.94 199 ASP A CA 1
ATOM 1472 C C . ASP A 1 199 ? 12.719 14.800 -4.660 1.00 93.94 199 ASP A C 1
ATOM 1474 O O . ASP A 1 199 ? 13.329 14.266 -5.585 1.00 93.94 199 ASP A O 1
ATOM 1478 N N . TRP A 1 200 ? 11.445 14.505 -4.407 1.00 89.88 200 TRP A N 1
ATOM 1479 C CA . TRP A 1 200 ? 10.660 13.553 -5.195 1.00 89.88 200 TRP A CA 1
ATOM 1480 C C . TRP A 1 200 ? 10.518 13.929 -6.680 1.00 89.88 200 TRP A C 1
ATOM 1482 O O . TRP A 1 200 ? 10.079 13.082 -7.462 1.00 89.88 200 TRP A O 1
ATOM 1492 N N . GLY A 1 201 ? 10.833 15.170 -7.073 1.00 88.94 201 GLY A N 1
ATOM 1493 C CA . GLY A 1 201 ? 10.898 15.589 -8.472 1.00 88.94 201 GLY A CA 1
ATOM 1494 C C . GLY A 1 201 ? 12.028 14.905 -9.244 1.00 88.94 201 GLY A C 1
ATOM 1495 O O . GLY A 1 201 ? 11.823 14.531 -10.397 1.00 88.94 201 GLY A O 1
ATOM 1496 N N . GLN A 1 202 ? 13.160 14.644 -8.581 1.00 92.38 202 GLN A N 1
ATOM 1497 C CA . GLN A 1 202 ? 14.357 14.035 -9.177 1.00 92.38 202 GLN A CA 1
ATOM 1498 C C . GLN A 1 202 ? 14.303 12.505 -9.234 1.00 92.38 202 GLN A C 1
ATOM 1500 O O . GLN A 1 202 ? 15.148 11.880 -9.864 1.00 92.38 202 GLN A O 1
ATOM 1505 N N . LEU A 1 203 ? 13.295 11.877 -8.620 1.00 90.56 203 LEU A N 1
ATOM 1506 C CA . LEU A 1 203 ? 13.208 10.417 -8.518 1.00 90.56 203 LEU A CA 1
ATOM 1507 C C . LEU A 1 203 ? 13.300 9.705 -9.877 1.00 90.56 203 LEU A C 1
ATOM 1509 O O . LEU A 1 203 ? 13.903 8.642 -9.981 1.00 90.56 203 LEU A O 1
ATOM 1513 N N . GLN A 1 204 ? 12.669 10.265 -10.912 1.00 88.44 204 GLN A N 1
ATOM 1514 C CA . GLN A 1 204 ? 12.724 9.665 -12.243 1.00 88.44 204 GLN A CA 1
ATOM 1515 C C . GLN A 1 204 ? 14.133 9.759 -12.834 1.00 88.44 204 GLN A C 1
ATOM 1517 O O . GLN A 1 204 ? 14.598 8.787 -13.408 1.00 88.44 204 GLN A O 1
ATOM 1522 N N . GLU A 1 205 ? 14.806 10.897 -12.688 1.00 89.69 205 GLU A N 1
ATOM 1523 C CA . GLU A 1 205 ? 16.167 11.088 -13.200 1.00 89.69 205 GLU A CA 1
ATOM 1524 C C . GLU A 1 205 ? 17.149 10.158 -12.481 1.00 89.69 205 GLU A C 1
ATOM 1526 O O . GLU A 1 205 ? 17.906 9.459 -13.142 1.00 89.69 20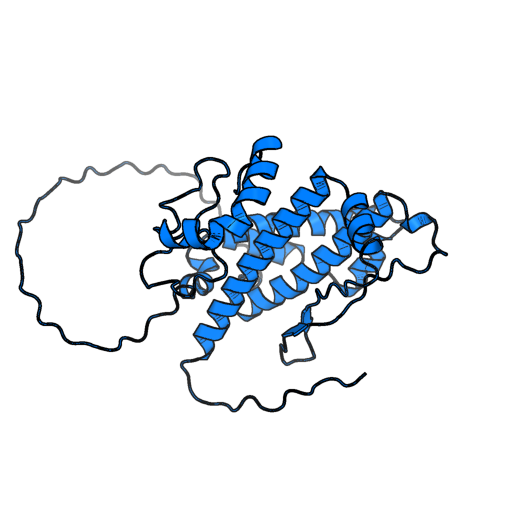5 GLU A O 1
ATOM 1531 N N . GLN A 1 206 ? 17.040 10.039 -11.154 1.00 90.81 206 GLN A N 1
ATOM 1532 C CA . GLN A 1 206 ? 17.907 9.180 -10.341 1.00 90.81 206 GLN A CA 1
ATOM 1533 C C . GLN A 1 206 ? 17.734 7.684 -10.640 1.00 90.81 206 GLN A C 1
ATOM 1535 O O . GLN A 1 206 ? 18.721 6.962 -10.725 1.00 90.81 206 GLN A O 1
ATOM 1540 N N . LEU A 1 207 ? 16.498 7.205 -10.845 1.00 87.81 207 LEU A N 1
ATOM 1541 C CA . LEU A 1 207 ? 16.240 5.794 -11.185 1.00 87.81 207 LEU A CA 1
ATOM 1542 C C . LEU A 1 207 ? 16.795 5.379 -12.553 1.00 87.81 207 LEU A C 1
ATOM 1544 O O . LEU A 1 207 ? 17.052 4.200 -12.763 1.00 87.81 207 LEU A O 1
ATOM 1548 N N . PHE A 1 208 ? 16.933 6.319 -13.488 1.00 86.69 208 PHE A N 1
ATOM 1549 C CA . PHE A 1 208 ? 17.491 6.063 -14.820 1.00 86.69 208 PHE A CA 1
ATOM 1550 C C . PHE A 1 208 ? 18.888 6.669 -14.991 1.00 86.69 208 PHE A C 1
ATOM 1552 O O . PHE A 1 208 ? 19.378 6.764 -16.119 1.00 86.69 208 PHE A O 1
ATOM 1559 N N . SER A 1 209 ? 19.514 7.100 -13.895 1.00 90.56 209 SER A N 1
ATOM 1560 C CA . SER A 1 209 ? 20.837 7.703 -13.935 1.00 90.56 209 SER A CA 1
ATOM 1561 C C . SER A 1 209 ? 21.892 6.659 -14.275 1.00 90.56 209 SER A C 1
ATOM 1563 O O . SER A 1 209 ? 21.796 5.491 -13.900 1.00 90.56 209 SER A O 1
ATOM 1565 N N . VAL A 1 210 ? 22.922 7.099 -14.992 1.00 89.69 210 VAL A N 1
ATOM 1566 C CA . VAL A 1 210 ? 24.126 6.294 -15.241 1.00 89.69 210 VAL A CA 1
ATOM 1567 C C . VAL A 1 210 ? 25.053 6.327 -14.018 1.00 89.69 210 VAL A C 1
ATOM 1569 O O . VAL A 1 210 ? 25.929 5.474 -13.883 1.00 89.69 210 VAL A O 1
ATOM 1572 N N . ASP A 1 211 ? 24.862 7.293 -13.115 1.00 92.75 211 ASP A N 1
ATOM 1573 C CA . ASP A 1 211 ? 25.593 7.361 -11.855 1.00 92.75 211 ASP A CA 1
ATOM 1574 C C . ASP A 1 211 ? 25.063 6.304 -10.874 1.00 92.75 211 ASP A C 1
ATOM 1576 O O . ASP A 1 211 ? 23.910 6.340 -10.434 1.00 92.75 211 ASP A O 1
ATOM 1580 N N . ALA A 1 212 ? 25.937 5.365 -10.505 1.00 90.94 212 ALA A N 1
ATOM 1581 C CA . ALA A 1 212 ? 25.616 4.283 -9.583 1.00 90.94 212 ALA A CA 1
ATOM 1582 C C . ALA A 1 212 ? 25.136 4.789 -8.211 1.00 90.94 212 ALA A C 1
ATOM 1584 O O . ALA A 1 212 ? 24.299 4.139 -7.589 1.00 90.94 212 ALA A O 1
ATOM 1585 N N . SER A 1 213 ? 25.621 5.947 -7.749 1.00 93.94 213 SER A N 1
ATOM 1586 C CA . SER A 1 213 ? 25.249 6.507 -6.445 1.00 93.94 213 SER A CA 1
ATOM 1587 C C . SER A 1 213 ? 23.812 7.046 -6.416 1.00 93.94 213 SER A C 1
ATOM 1589 O O . SER A 1 213 ? 23.093 6.890 -5.421 1.00 93.94 213 SER A O 1
ATOM 1591 N N . GLU A 1 214 ? 23.351 7.632 -7.524 1.00 91.44 214 GLU A N 1
ATOM 1592 C CA . GLU A 1 214 ? 21.976 8.115 -7.672 1.00 91.44 214 GLU A CA 1
ATOM 1593 C C . GLU A 1 214 ? 20.991 6.946 -7.783 1.00 91.44 214 GLU A C 1
ATOM 1595 O O . GLU A 1 214 ? 19.965 6.928 -7.093 1.00 91.44 214 GLU A O 1
ATOM 1600 N N . ALA A 1 215 ? 21.345 5.928 -8.574 1.00 88.75 215 ALA A N 1
ATOM 1601 C CA . ALA A 1 215 ? 20.568 4.699 -8.688 1.00 88.75 215 ALA A CA 1
ATOM 1602 C C . ALA A 1 215 ? 20.472 3.958 -7.339 1.00 88.75 215 ALA A C 1
ATOM 1604 O O . ALA A 1 215 ? 19.386 3.534 -6.932 1.00 88.75 215 ALA A O 1
ATOM 1605 N N . GLU A 1 216 ? 21.577 3.867 -6.589 1.00 93.56 216 GLU A N 1
ATOM 1606 C CA . GLU A 1 216 ? 21.605 3.273 -5.247 1.00 93.56 216 GLU A CA 1
ATOM 1607 C C . GLU A 1 216 ? 20.705 4.038 -4.266 1.00 93.56 216 GLU A C 1
ATOM 1609 O O . GLU A 1 216 ? 19.961 3.429 -3.492 1.00 93.56 216 GLU A O 1
ATOM 1614 N N . THR A 1 217 ? 20.692 5.372 -4.339 1.00 94.38 217 THR A N 1
ATOM 1615 C CA . THR A 1 217 ? 19.812 6.209 -3.509 1.00 94.38 217 THR A CA 1
ATOM 1616 C C . THR A 1 217 ? 18.337 5.902 -3.774 1.00 94.38 217 THR A C 1
ATOM 1618 O O . THR A 1 217 ? 17.560 5.712 -2.831 1.00 94.38 217 THR A O 1
ATOM 1621 N N . ALA A 1 218 ? 17.940 5.796 -5.044 1.00 91.62 218 ALA A N 1
ATOM 1622 C CA . ALA A 1 218 ? 16.568 5.462 -5.409 1.00 91.62 218 ALA A CA 1
ATOM 1623 C C . ALA A 1 218 ? 16.183 4.028 -4.999 1.00 91.62 218 ALA A C 1
ATOM 1625 O O . ALA A 1 218 ? 15.076 3.794 -4.497 1.00 91.62 218 ALA A O 1
ATOM 1626 N N . GLN A 1 219 ? 17.111 3.078 -5.132 1.00 93.31 219 GLN A N 1
ATOM 1627 C CA . GLN A 1 219 ? 16.933 1.702 -4.673 1.00 93.31 219 GLN A CA 1
ATOM 1628 C C . GLN A 1 219 ? 16.750 1.632 -3.151 1.00 93.31 219 GLN A C 1
ATOM 1630 O O . GLN A 1 219 ? 15.864 0.928 -2.655 1.00 93.31 219 GLN A O 1
ATOM 1635 N N . GLN A 1 220 ? 17.543 2.388 -2.392 1.00 96.56 220 GLN A N 1
ATOM 1636 C CA . GLN A 1 220 ? 17.416 2.451 -0.940 1.00 96.56 220 GLN A CA 1
ATOM 1637 C C . GLN A 1 220 ? 16.078 3.074 -0.522 1.00 96.56 220 GLN A C 1
ATOM 1639 O O . GLN A 1 220 ? 15.429 2.572 0.399 1.00 96.56 220 GLN A O 1
ATOM 1644 N N . LEU A 1 221 ? 15.629 4.126 -1.215 1.00 96.25 221 LEU A N 1
ATOM 1645 C CA . LEU A 1 221 ? 14.310 4.719 -0.992 1.00 96.25 221 LEU A CA 1
ATOM 1646 C C . LEU A 1 221 ? 13.194 3.691 -1.214 1.00 96.25 221 LEU A C 1
ATOM 1648 O O . LEU A 1 221 ? 12.279 3.596 -0.395 1.00 96.25 221 LEU A O 1
ATOM 1652 N N . TYR A 1 222 ? 13.277 2.894 -2.283 1.00 95.81 222 TYR A N 1
ATOM 1653 C CA . TYR A 1 222 ? 12.333 1.809 -2.554 1.00 95.81 222 TYR A CA 1
ATOM 1654 C C . TYR A 1 222 ? 12.255 0.806 -1.396 1.00 95.81 222 TYR A C 1
ATOM 1656 O O . TYR A 1 222 ? 11.160 0.514 -0.905 1.00 95.81 222 TYR A O 1
ATOM 1664 N N . GLN A 1 223 ? 13.400 0.330 -0.903 1.00 96.69 223 GLN A N 1
ATOM 1665 C CA . GLN A 1 223 ? 13.442 -0.632 0.203 1.00 96.69 223 GLN A CA 1
ATOM 1666 C C . GLN A 1 223 ? 12.887 -0.051 1.509 1.00 96.69 223 GLN A C 1
ATOM 1668 O O . GLN A 1 223 ? 12.071 -0.695 2.177 1.00 96.69 223 GLN A O 1
ATOM 1673 N N . ASP A 1 224 ? 13.256 1.185 1.843 1.00 97.06 224 ASP A N 1
ATOM 1674 C CA . ASP A 1 224 ? 12.783 1.859 3.055 1.00 97.06 224 ASP A CA 1
ATOM 1675 C C . ASP A 1 224 ? 11.269 2.100 3.013 1.00 97.06 224 ASP A C 1
ATOM 1677 O O . ASP A 1 224 ? 10.569 1.921 4.014 1.00 97.06 224 ASP A O 1
ATOM 1681 N N . VAL A 1 225 ? 10.738 2.460 1.841 1.00 96.00 225 VAL A N 1
ATOM 1682 C CA . VAL A 1 225 ? 9.298 2.607 1.623 1.00 96.00 225 VAL A CA 1
ATOM 1683 C C . VAL A 1 225 ? 8.580 1.265 1.812 1.00 96.00 225 VAL A C 1
ATOM 1685 O O . VAL A 1 225 ? 7.551 1.223 2.494 1.00 96.00 225 VAL A O 1
ATOM 1688 N N . LEU A 1 226 ? 9.102 0.157 1.272 1.00 95.81 226 LEU A N 1
ATOM 1689 C CA . LEU A 1 226 ? 8.516 -1.172 1.490 1.00 95.81 226 LEU A CA 1
ATOM 1690 C C . LEU A 1 226 ? 8.552 -1.573 2.968 1.00 95.81 226 LEU A C 1
ATOM 1692 O O . LEU A 1 226 ? 7.566 -2.100 3.486 1.00 95.81 226 LEU A O 1
ATOM 1696 N N . GLN A 1 227 ? 9.654 -1.307 3.671 1.00 97.06 227 GLN A N 1
ATOM 1697 C CA . GLN A 1 227 ? 9.764 -1.580 5.103 1.00 97.06 227 GLN A CA 1
ATOM 1698 C C . GLN A 1 227 ? 8.740 -0.774 5.910 1.00 97.06 227 GLN A C 1
ATOM 1700 O O . GLN A 1 227 ? 8.054 -1.339 6.766 1.00 97.06 227 GLN A O 1
ATOM 1705 N N . LEU A 1 228 ? 8.569 0.512 5.594 1.00 96.56 228 LEU A N 1
ATOM 1706 C CA . LEU A 1 228 ? 7.543 1.355 6.201 1.00 96.56 228 LEU A CA 1
ATOM 1707 C C . LEU A 1 228 ? 6.133 0.802 5.944 1.00 96.56 228 LEU A C 1
ATOM 1709 O O . LEU A 1 228 ? 5.317 0.728 6.861 1.00 96.56 228 LEU A O 1
ATOM 1713 N N . CYS A 1 229 ? 5.852 0.362 4.717 1.00 95.62 229 CYS A N 1
ATOM 1714 C CA . CYS A 1 229 ? 4.576 -0.252 4.357 1.00 95.62 229 CYS A CA 1
ATOM 1715 C C . CYS A 1 229 ? 4.312 -1.537 5.154 1.00 95.62 229 CYS A C 1
ATOM 1717 O O . CYS A 1 229 ? 3.199 -1.741 5.641 1.00 95.62 229 CYS A O 1
ATOM 1719 N N . ARG A 1 230 ? 5.326 -2.398 5.324 1.00 95.38 230 ARG A N 1
ATOM 1720 C CA . ARG A 1 230 ? 5.218 -3.620 6.140 1.00 95.38 230 ARG A CA 1
ATOM 1721 C C . ARG A 1 230 ? 4.918 -3.276 7.598 1.00 95.38 230 ARG A C 1
ATOM 1723 O O . ARG A 1 230 ? 4.031 -3.890 8.185 1.00 95.38 230 ARG A O 1
ATOM 1730 N N . ALA A 1 231 ? 5.591 -2.267 8.155 1.00 96.44 231 ALA A N 1
ATOM 1731 C CA . ALA A 1 231 ? 5.322 -1.783 9.508 1.00 96.44 231 ALA A CA 1
ATOM 1732 C C . ALA A 1 231 ? 3.887 -1.250 9.654 1.00 96.44 231 ALA A C 1
ATOM 1734 O O . ALA A 1 231 ? 3.218 -1.574 10.633 1.00 96.44 231 ALA A O 1
ATOM 1735 N N . LEU A 1 232 ? 3.383 -0.503 8.664 1.00 95.25 232 LEU A N 1
ATOM 1736 C CA . LEU A 1 232 ? 2.002 -0.013 8.653 1.00 95.25 232 LEU A CA 1
ATOM 1737 C C . LEU A 1 232 ? 0.988 -1.161 8.652 1.00 95.25 232 LEU A C 1
ATOM 1739 O O . LEU A 1 232 ? 0.074 -1.174 9.470 1.00 95.25 232 LEU A O 1
ATOM 1743 N N . VAL A 1 233 ? 1.152 -2.134 7.754 1.00 93.25 233 VAL A N 1
ATOM 1744 C CA . VAL A 1 233 ? 0.232 -3.279 7.635 1.00 93.25 233 VAL A CA 1
ATOM 1745 C C . VAL A 1 233 ? 0.285 -4.178 8.872 1.00 93.25 233 VAL A C 1
ATOM 1747 O O . VAL A 1 233 ? -0.746 -4.706 9.282 1.00 93.25 233 VAL A O 1
ATOM 1750 N N . ALA A 1 234 ? 1.458 -4.325 9.493 1.00 91.25 234 ALA A N 1
ATOM 1751 C CA . ALA A 1 234 ? 1.603 -5.046 10.755 1.00 91.25 234 ALA A CA 1
ATOM 1752 C C . ALA A 1 234 ? 0.939 -4.305 11.927 1.00 91.25 234 ALA A C 1
ATOM 1754 O O . ALA A 1 234 ? 0.333 -4.937 12.789 1.00 91.25 234 ALA A O 1
ATOM 1755 N N . ALA A 1 235 ? 1.036 -2.973 11.958 1.00 92.25 235 ALA A N 1
ATOM 1756 C CA . ALA A 1 235 ? 0.470 -2.149 13.022 1.00 92.25 235 ALA A CA 1
ATOM 1757 C C . ALA A 1 235 ? -1.042 -1.960 12.914 1.00 92.25 235 ALA A C 1
ATOM 1759 O O . ALA A 1 235 ? -1.724 -1.855 13.931 1.00 92.25 235 ALA A O 1
ATOM 1760 N N . ALA A 1 236 ? -1.557 -1.933 11.688 1.00 90.62 236 ALA A N 1
ATOM 1761 C CA . ALA A 1 236 ? -2.970 -1.852 11.372 1.00 90.62 236 ALA A CA 1
ATOM 1762 C C . ALA A 1 236 ? -3.411 -3.151 10.686 1.00 90.62 236 ALA A C 1
ATOM 1764 O O . ALA A 1 236 ? -3.673 -3.145 9.477 1.00 90.62 236 ALA A O 1
ATOM 1765 N N . PRO A 1 237 ? -3.486 -4.278 11.422 1.00 80.31 237 PRO A N 1
ATOM 1766 C CA . PRO A 1 237 ? -3.981 -5.518 10.859 1.00 80.31 237 PRO A CA 1
ATOM 1767 C C . PRO A 1 237 ? -5.444 -5.308 10.472 1.00 80.31 237 PRO A C 1
ATOM 1769 O O . PRO A 1 237 ? -6.350 -5.403 11.300 1.00 80.31 237 PRO A O 1
ATOM 1772 N N . ILE A 1 238 ? -5.681 -5.010 9.193 1.00 74.50 238 ILE A N 1
ATOM 1773 C CA . ILE A 1 238 ? -7.026 -5.026 8.635 1.00 74.50 238 ILE A CA 1
ATOM 1774 C C . ILE A 1 238 ? -7.489 -6.467 8.771 1.00 74.50 238 ILE A C 1
ATOM 1776 O O . ILE A 1 238 ? -6.980 -7.365 8.090 1.00 74.50 238 ILE A O 1
ATOM 1780 N N . THR A 1 239 ? -8.415 -6.693 9.700 1.00 64.19 239 THR A N 1
ATOM 1781 C CA . THR A 1 239 ? -9.048 -7.997 9.830 1.00 64.19 239 THR A CA 1
ATOM 1782 C C . THR A 1 239 ? -9.653 -8.350 8.481 1.00 64.19 239 THR A C 1
ATOM 1784 O O . THR A 1 239 ? -10.240 -7.517 7.786 1.00 64.19 239 THR A O 1
ATOM 1787 N N . VAL A 1 240 ? -9.392 -9.583 8.060 1.00 64.88 240 VAL A N 1
ATOM 1788 C CA . VAL A 1 240 ? -9.706 -10.054 6.716 1.00 64.88 240 VAL A CA 1
ATOM 1789 C C . VAL A 1 240 ? -11.172 -9.761 6.408 1.00 64.88 240 VAL A C 1
ATOM 1791 O O . VAL A 1 240 ? -12.072 -10.227 7.108 1.00 64.88 240 VAL A O 1
ATOM 1794 N N . VAL A 1 241 ? -11.401 -8.970 5.363 1.00 70.12 241 VAL A N 1
ATOM 1795 C CA . VAL A 1 241 ? -12.747 -8.637 4.901 1.00 70.12 241 VAL A CA 1
ATOM 1796 C C . VAL A 1 241 ? -13.401 -9.911 4.365 1.00 70.12 241 VAL A C 1
ATOM 1798 O O . VAL A 1 241 ? -12.738 -10.774 3.790 1.00 70.12 241 VAL A O 1
ATOM 1801 N N . CYS A 1 242 ? -14.710 -10.051 4.567 1.00 81.12 242 CYS A N 1
ATOM 1802 C CA . CYS A 1 242 ? -15.475 -11.142 3.973 1.00 81.12 242 CYS A CA 1
ATOM 1803 C C . CYS A 1 242 ? -15.258 -11.172 2.451 1.00 81.12 242 CYS A C 1
ATOM 1805 O O . CYS A 1 242 ? -15.507 -10.175 1.779 1.00 81.12 242 CYS A O 1
ATOM 1807 N N . ASN A 1 243 ? -14.862 -12.321 1.896 1.00 83.31 243 ASN A N 1
ATOM 1808 C CA . ASN A 1 243 ? -14.602 -12.443 0.457 1.00 83.31 243 ASN A CA 1
ATOM 1809 C C . ASN A 1 243 ? -15.857 -12.395 -0.428 1.00 83.31 243 ASN A C 1
ATOM 1811 O O . ASN A 1 243 ? -15.728 -12.365 -1.652 1.00 83.31 243 ASN A O 1
ATOM 1815 N N . ASN A 1 244 ? -17.060 -12.394 0.157 1.00 84.44 244 ASN A N 1
ATOM 1816 C CA . ASN A 1 244 ? -18.300 -12.224 -0.594 1.00 84.44 244 ASN A CA 1
ATOM 1817 C C . ASN A 1 244 ? -18.476 -10.740 -0.984 1.00 84.44 244 ASN A C 1
ATOM 1819 O O . ASN A 1 244 ? -18.763 -9.931 -0.100 1.00 84.44 244 ASN A O 1
ATOM 1823 N N . PRO A 1 245 ? -18.381 -10.367 -2.276 1.00 78.56 245 PRO A N 1
ATOM 1824 C CA . PRO A 1 245 ? -18.456 -8.972 -2.715 1.00 78.56 245 PRO A CA 1
ATOM 1825 C C . PRO A 1 245 ? -19.846 -8.358 -2.503 1.00 78.56 245 PRO A C 1
ATOM 1827 O O . PRO A 1 245 ? -19.982 -7.140 -2.466 1.00 78.56 245 PRO A O 1
ATOM 1830 N N . SER A 1 246 ? -20.879 -9.188 -2.335 1.00 80.69 246 SER A N 1
ATOM 1831 C CA . SER A 1 246 ? -22.245 -8.753 -2.023 1.00 80.69 246 SER A CA 1
ATOM 1832 C C . SER A 1 246 ? -22.507 -8.636 -0.516 1.00 80.69 246 SER A C 1
ATOM 1834 O O . SER A 1 246 ? -23.645 -8.412 -0.106 1.00 80.69 246 SER A O 1
ATOM 1836 N N . CYS A 1 247 ? -21.489 -8.821 0.329 1.00 81.38 247 CYS A N 1
ATOM 1837 C CA . CYS A 1 247 ? -21.616 -8.702 1.777 1.00 81.38 247 CYS A CA 1
ATOM 1838 C C . CYS A 1 247 ? -21.777 -7.229 2.188 1.00 81.38 247 CYS A C 1
ATOM 1840 O O . CYS A 1 247 ? -20.803 -6.541 2.478 1.00 81.38 247 CYS A O 1
ATOM 1842 N N . THR A 1 248 ? -23.020 -6.749 2.245 1.00 73.69 248 THR A N 1
ATOM 1843 C CA . THR A 1 248 ? -23.363 -5.403 2.746 1.00 73.69 248 THR A CA 1
ATOM 1844 C C . THR A 1 248 ? -23.359 -5.331 4.271 1.00 73.69 248 THR A C 1
ATOM 1846 O O . THR A 1 248 ? -23.135 -4.278 4.866 1.00 73.69 248 THR A O 1
ATOM 1849 N N . THR A 1 249 ? -23.562 -6.472 4.924 1.00 62.41 249 THR A N 1
ATOM 1850 C CA . THR A 1 249 ? -23.496 -6.638 6.370 1.00 62.41 249 THR A CA 1
ATOM 1851 C C . THR A 1 249 ? -22.049 -6.852 6.801 1.00 62.41 249 THR A C 1
ATOM 1853 O O . THR A 1 249 ? -21.637 -7.942 7.185 1.00 62.41 249 THR A O 1
ATOM 1856 N N . LEU A 1 250 ? -21.286 -5.763 6.887 1.00 58.25 250 LEU A N 1
ATOM 1857 C CA . LEU A 1 250 ? -20.260 -5.651 7.931 1.00 58.25 250 LEU A CA 1
ATOM 1858 C C . LEU A 1 250 ? -20.962 -5.449 9.289 1.00 58.25 250 LEU A C 1
ATOM 1860 O O . LEU A 1 250 ? -20.657 -4.493 10.009 1.00 58.25 250 LEU A O 1
ATOM 1864 N N . ALA A 1 251 ? -21.980 -6.274 9.587 1.00 47.69 251 ALA A N 1
ATOM 1865 C CA . ALA A 1 251 ? -22.846 -6.135 10.753 1.00 47.69 251 ALA A CA 1
ATOM 1866 C C . ALA A 1 251 ? -21.967 -5.978 11.997 1.00 47.69 251 ALA A C 1
ATOM 1868 O O . ALA A 1 251 ? -20.870 -6.524 12.037 1.00 47.69 251 ALA A O 1
ATOM 1869 N N . GLY A 1 252 ? -22.401 -5.172 12.970 1.00 50.44 252 GLY A N 1
ATOM 1870 C CA . GLY A 1 252 ? -21.668 -4.731 14.177 1.00 50.44 252 GLY A CA 1
ATOM 1871 C C . GLY A 1 252 ? -20.842 -5.778 14.944 1.00 50.44 252 GLY A C 1
ATOM 1872 O O . GLY A 1 252 ? -20.004 -5.410 15.750 1.00 50.44 252 GLY A O 1
ATOM 1873 N N . VAL A 1 253 ? -21.023 -7.052 14.632 1.00 42.91 253 VAL A N 1
ATOM 1874 C CA . VAL A 1 253 ? -20.226 -8.228 14.968 1.00 42.91 253 VAL A CA 1
ATOM 1875 C C . VAL A 1 253 ? -19.916 -8.870 13.604 1.00 42.91 253 VAL A C 1
ATOM 1877 O O . VAL A 1 253 ? -20.808 -9.427 12.977 1.00 42.91 253 VAL A O 1
ATOM 1880 N N . SER A 1 254 ? -18.721 -8.766 13.016 1.00 45.69 254 SER A N 1
ATOM 1881 C CA . SER A 1 254 ? -17.466 -9.110 13.674 1.00 45.69 254 SER A CA 1
ATOM 1882 C C . SER A 1 254 ? -16.239 -8.993 12.736 1.00 45.69 254 SER A C 1
ATOM 1884 O O . SER A 1 254 ? -15.973 -9.890 11.927 1.00 45.69 254 SER A O 1
ATOM 1886 N N . GLU A 1 255 ? -15.424 -7.958 12.946 1.00 49.56 255 GLU A N 1
ATOM 1887 C CA . GLU A 1 255 ? -13.967 -7.964 12.688 1.00 49.56 255 GLU A CA 1
ATOM 1888 C C . GLU A 1 255 ? -13.305 -9.230 13.282 1.00 49.56 255 GLU A C 1
ATOM 1890 O O . GLU A 1 255 ? -12.394 -9.811 12.700 1.00 49.56 255 GLU A O 1
ATOM 1895 N N . ALA A 1 256 ? -13.845 -9.732 14.399 1.00 49.09 256 ALA A N 1
ATOM 1896 C CA . ALA A 1 256 ? -13.385 -10.931 15.098 1.00 49.09 256 ALA A CA 1
ATOM 1897 C C . ALA A 1 256 ? -14.072 -12.256 14.697 1.00 49.09 256 ALA A C 1
ATOM 1899 O O . ALA A 1 256 ? -13.703 -13.281 15.249 1.00 49.09 256 ALA A O 1
ATOM 1900 N N . ALA A 1 257 ? -15.038 -12.282 13.766 1.00 49.09 257 ALA A N 1
ATOM 1901 C CA . ALA A 1 257 ? -15.705 -13.521 13.314 1.00 49.09 257 ALA A CA 1
ATOM 1902 C C . ALA A 1 257 ? -15.755 -13.688 11.791 1.00 49.09 257 ALA A C 1
ATOM 1904 O O . ALA A 1 257 ? -15.965 -14.802 11.315 1.00 49.09 257 ALA A O 1
ATOM 1905 N N . ALA A 1 258 ? -15.351 -12.668 11.020 1.00 49.94 258 ALA A N 1
ATOM 1906 C CA . ALA A 1 258 ? -14.690 -12.925 9.737 1.00 49.94 258 ALA A CA 1
ATOM 1907 C C . ALA A 1 258 ? -13.426 -13.789 9.923 1.00 49.94 258 ALA A C 1
ATOM 1909 O O . ALA A 1 258 ? -13.026 -14.515 9.016 1.00 49.94 258 ALA A O 1
ATOM 1910 N N . SER A 1 259 ? -12.846 -13.809 11.129 1.00 51.34 259 SER A N 1
ATOM 1911 C CA . SER A 1 259 ? -11.801 -14.764 11.489 1.00 51.34 259 SER A CA 1
ATOM 1912 C C . SER A 1 259 ? -12.316 -16.207 11.675 1.00 51.34 259 SER A C 1
ATOM 1914 O O . SER A 1 259 ? -11.513 -17.132 11.582 1.00 51.34 259 SER A O 1
ATOM 1916 N N . CYS A 1 260 ? -13.617 -16.443 11.888 1.00 56.81 260 CYS A N 1
ATOM 1917 C CA . CYS A 1 260 ? -14.093 -17.744 12.368 1.00 56.81 260 CYS A CA 1
ATOM 1918 C C . CYS A 1 260 ? -14.265 -18.802 11.277 1.00 56.81 260 CYS A C 1
ATOM 1920 O O . CYS A 1 260 ? -14.317 -19.986 11.608 1.00 56.81 260 CYS A O 1
ATOM 1922 N N . LYS A 1 261 ? -14.386 -18.428 9.993 1.00 74.69 261 LYS A N 1
ATOM 1923 C CA . LYS A 1 261 ? -14.596 -19.406 8.912 1.00 74.69 261 LYS A CA 1
ATOM 1924 C C . LYS A 1 261 ? -13.718 -19.116 7.703 1.00 74.69 261 LYS A C 1
ATOM 1926 O O . LYS A 1 261 ? -13.994 -18.231 6.895 1.00 74.69 261 LYS A O 1
ATOM 1931 N N . ALA A 1 262 ? -12.663 -19.912 7.594 1.00 86.38 262 ALA A N 1
ATOM 1932 C CA . ALA A 1 262 ? -11.833 -20.016 6.410 1.00 86.38 262 ALA A CA 1
ATOM 1933 C C . ALA A 1 262 ? -12.355 -21.145 5.511 1.00 86.38 262 ALA A C 1
ATOM 1935 O O . ALA A 1 262 ? -12.818 -22.183 5.989 1.00 86.38 262 ALA A O 1
ATOM 1936 N N . CYS A 1 263 ? -12.275 -20.959 4.197 1.00 90.19 263 CYS A N 1
ATOM 1937 C CA . CYS A 1 263 ? -12.460 -22.041 3.244 1.00 90.19 263 CYS A CA 1
ATOM 1938 C C . CYS A 1 263 ? -11.421 -23.132 3.537 1.00 90.19 263 CYS A C 1
ATOM 1940 O O . CYS A 1 263 ? -10.227 -22.863 3.470 1.00 90.19 263 CYS A O 1
ATOM 1942 N N . GLY A 1 264 ? -11.857 -24.361 3.828 1.00 89.94 264 GLY A N 1
ATOM 1943 C CA . GLY A 1 264 ? -10.953 -25.444 4.243 1.00 89.94 264 GLY A CA 1
ATOM 1944 C C . GLY A 1 264 ? -9.916 -25.875 3.198 1.00 89.94 264 GLY A C 1
ATOM 1945 O O . GLY A 1 264 ? -9.032 -26.655 3.522 1.00 89.94 264 GLY A O 1
ATOM 1946 N N . ARG A 1 265 ? -10.013 -25.387 1.952 1.00 90.56 265 ARG A N 1
ATOM 1947 C CA . ARG A 1 265 ? -9.002 -25.610 0.907 1.00 90.56 265 ARG A CA 1
ATOM 1948 C C . ARG A 1 265 ? -8.024 -24.456 0.786 1.00 90.56 265 ARG A C 1
ATOM 1950 O O . ARG A 1 265 ? -6.831 -24.649 0.945 1.00 90.56 265 ARG A O 1
ATOM 1957 N N . CYS A 1 266 ? -8.525 -23.267 0.466 1.00 89.75 266 CYS A N 1
ATOM 1958 C CA . CYS A 1 266 ? -7.660 -22.135 0.154 1.00 89.75 266 CYS A CA 1
ATOM 1959 C C . CYS A 1 266 ? -7.485 -21.155 1.315 1.00 89.75 266 CYS A C 1
ATOM 1961 O O . CYS A 1 266 ? -6.761 -20.195 1.155 1.00 89.75 266 CYS A O 1
ATOM 1963 N N . GLY A 1 267 ? -8.152 -21.303 2.458 1.00 87.38 267 GLY A N 1
ATOM 1964 C CA . GLY A 1 267 ? -8.003 -20.382 3.594 1.00 87.38 267 GLY A CA 1
ATOM 1965 C C . GLY A 1 267 ? -8.760 -19.047 3.481 1.00 87.38 267 GLY A C 1
ATOM 1966 O O . GLY A 1 267 ? -8.848 -18.308 4.459 1.00 87.38 267 GLY A O 1
ATOM 1967 N N . CYS A 1 268 ? -9.369 -18.741 2.330 1.00 87.19 268 CYS A N 1
ATOM 1968 C CA . CYS A 1 268 ? -10.145 -17.515 2.115 1.00 87.19 268 CYS A CA 1
ATOM 1969 C C . CYS A 1 268 ? -11.270 -17.345 3.152 1.00 87.19 268 CYS A C 1
ATOM 1971 O O . CYS A 1 268 ? -12.001 -18.296 3.437 1.00 87.19 268 CYS A O 1
ATOM 1973 N N . ARG A 1 269 ? -11.429 -16.135 3.703 1.00 86.88 269 ARG A N 1
ATOM 1974 C CA . ARG A 1 269 ? -12.298 -15.898 4.864 1.00 86.88 269 ARG A CA 1
ATOM 1975 C C . ARG A 1 269 ? -13.651 -15.299 4.503 1.00 86.88 269 ARG A C 1
ATOM 1977 O O . ARG A 1 269 ? -13.771 -14.458 3.614 1.00 86.88 269 ARG A O 1
ATOM 1984 N N . TYR A 1 270 ? -14.671 -15.715 5.243 1.00 83.75 270 TYR A N 1
ATOM 1985 C CA . TYR A 1 270 ? -16.034 -15.211 5.119 1.00 83.75 270 TYR A CA 1
ATOM 1986 C C . TYR A 1 270 ? -16.592 -14.896 6.505 1.00 83.75 270 TYR A C 1
ATOM 1988 O O . TYR A 1 270 ? -16.345 -15.631 7.457 1.00 83.75 270 TYR A O 1
ATOM 1996 N N . CYS A 1 271 ? -17.404 -13.843 6.617 1.00 80.31 271 CYS A N 1
ATOM 1997 C CA . CYS A 1 271 ? -18.083 -13.519 7.878 1.00 80.31 271 CYS A CA 1
ATOM 1998 C C . CYS A 1 271 ? -19.134 -14.569 8.279 1.00 80.31 271 CYS A C 1
ATOM 2000 O O . CYS A 1 271 ? -19.537 -14.635 9.435 1.00 80.31 271 CYS A O 1
ATOM 2002 N N . SER A 1 272 ? -19.597 -15.397 7.334 1.00 82.81 272 SER A N 1
ATOM 2003 C CA . SER A 1 272 ? -20.583 -16.451 7.575 1.00 82.81 272 SER A CA 1
ATOM 2004 C C . SER A 1 272 ? -20.548 -17.535 6.492 1.00 82.81 272 SER A C 1
ATOM 2006 O O . SER A 1 272 ? -20.091 -17.310 5.368 1.00 82.81 272 SER A O 1
ATOM 2008 N N . VAL A 1 273 ? -21.115 -18.708 6.801 1.00 86.25 273 VAL A N 1
ATOM 2009 C CA . VAL A 1 273 ? -21.336 -19.785 5.811 1.00 86.25 273 VAL A CA 1
ATOM 2010 C C . VAL A 1 273 ? -22.285 -19.323 4.703 1.00 86.25 273 VAL A C 1
ATOM 2012 O O . VAL A 1 273 ? -22.126 -19.725 3.556 1.00 86.25 273 VAL A O 1
ATOM 2015 N N . ALA A 1 274 ? -23.252 -18.456 5.022 1.00 87.88 274 ALA A N 1
ATOM 2016 C CA . ALA A 1 274 ? -24.157 -17.882 4.032 1.00 87.88 274 ALA A CA 1
ATOM 2017 C C . ALA A 1 274 ? -23.386 -17.061 2.987 1.00 87.88 274 ALA A C 1
ATOM 2019 O O . ALA A 1 274 ? -23.579 -17.265 1.792 1.00 87.88 274 ALA A O 1
ATOM 2020 N N . CYS A 1 275 ? -22.445 -16.216 3.424 1.00 88.75 275 CYS A N 1
ATOM 2021 C CA . CYS A 1 275 ? -21.576 -15.469 2.515 1.00 88.75 275 CYS A CA 1
ATOM 2022 C C . CYS A 1 275 ? -20.663 -16.379 1.686 1.00 88.75 275 CYS A C 1
ATOM 2024 O O . CYS A 1 275 ? -20.533 -16.161 0.485 1.00 88.75 275 CYS A O 1
ATOM 2026 N N . GLN A 1 276 ? -20.087 -17.423 2.290 1.00 90.81 276 GLN A N 1
ATOM 2027 C CA . GLN A 1 276 ? -19.291 -18.406 1.548 1.00 90.81 276 GLN A CA 1
ATOM 2028 C C . GLN A 1 276 ? -20.122 -19.113 0.468 1.00 90.81 276 GLN A C 1
ATOM 2030 O O . GLN A 1 276 ? -19.679 -19.236 -0.669 1.00 90.81 276 GLN A O 1
ATOM 2035 N N . ARG A 1 277 ? -21.335 -19.570 0.805 1.00 92.12 277 ARG A N 1
ATOM 2036 C CA . ARG A 1 277 ? -22.241 -20.246 -0.137 1.00 92.12 277 ARG A CA 1
ATOM 2037 C C . ARG A 1 277 ? -22.705 -19.313 -1.252 1.00 92.12 277 ARG A C 1
ATOM 2039 O O . ARG A 1 277 ? -22.747 -19.738 -2.402 1.00 92.12 277 ARG A O 1
ATOM 2046 N N . ALA A 1 278 ? -23.017 -18.060 -0.928 1.00 92.00 278 ALA A N 1
ATOM 2047 C CA . ALA A 1 278 ? -23.416 -17.055 -1.909 1.00 92.00 278 ALA A CA 1
ATOM 2048 C C . ALA A 1 278 ? -22.296 -16.774 -2.927 1.00 92.00 278 ALA A C 1
ATOM 2050 O O . ALA A 1 278 ? -22.553 -16.735 -4.129 1.00 92.00 278 ALA A O 1
ATOM 2051 N N . ASP A 1 279 ? -21.051 -16.663 -2.456 1.00 93.25 279 ASP A N 1
ATOM 2052 C CA . ASP A 1 279 ? -19.873 -16.420 -3.298 1.00 93.25 279 ASP A CA 1
ATOM 2053 C C . ASP A 1 279 ? -19.313 -17.696 -3.958 1.00 93.25 279 ASP A C 1
ATOM 2055 O O . ASP A 1 279 ? -18.467 -17.623 -4.850 1.00 93.25 279 ASP A O 1
ATOM 2059 N N . TRP A 1 280 ? -19.796 -18.884 -3.570 1.00 94.31 280 TRP A N 1
ATOM 2060 C CA . TRP A 1 280 ? -19.209 -20.168 -3.968 1.00 94.31 280 TRP A CA 1
ATOM 2061 C C . TRP A 1 280 ? -19.078 -20.335 -5.483 1.00 94.31 280 TRP A C 1
ATOM 2063 O O . TRP A 1 280 ? -18.067 -20.853 -5.950 1.00 94.31 280 TRP A O 1
ATOM 2073 N N . ARG A 1 281 ? -20.057 -19.860 -6.265 1.00 94.12 281 ARG A N 1
ATOM 2074 C CA . ARG A 1 281 ? -20.018 -19.953 -7.736 1.00 94.12 281 ARG A CA 1
ATOM 2075 C C . ARG A 1 281 ? -18.784 -19.269 -8.333 1.00 94.12 281 ARG A C 1
ATOM 2077 O O . ARG A 1 281 ? -18.147 -19.852 -9.202 1.00 94.12 281 ARG A O 1
ATOM 2084 N N . ARG A 1 282 ? -18.425 -18.082 -7.836 1.00 91.88 282 ARG A N 1
ATOM 2085 C CA . ARG A 1 282 ? -17.233 -17.331 -8.263 1.00 91.88 282 ARG A CA 1
ATOM 2086 C C . ARG A 1 282 ? -15.964 -17.900 -7.628 1.00 91.88 282 ARG A C 1
ATOM 2088 O O . ARG A 1 282 ? -14.945 -18.058 -8.292 1.00 91.88 282 ARG A O 1
ATOM 2095 N N . HIS A 1 283 ? -16.035 -18.239 -6.342 1.00 93.19 283 HIS A N 1
ATOM 2096 C CA . HIS A 1 283 ? -14.891 -18.704 -5.567 1.00 93.19 283 HIS A CA 1
ATOM 2097 C C . HIS A 1 283 ? -14.373 -20.083 -5.995 1.00 93.19 283 HIS A C 1
ATOM 2099 O O . HIS A 1 283 ? -13.168 -20.313 -5.964 1.00 93.19 283 HIS A O 1
ATOM 2105 N N . LYS A 1 284 ? -15.255 -21.008 -6.395 1.00 95.19 284 LYS A N 1
ATOM 2106 C CA . LYS A 1 284 ? -14.914 -22.418 -6.644 1.00 95.19 284 LYS A CA 1
ATOM 2107 C C . LYS A 1 284 ? -13.749 -22.585 -7.620 1.00 95.19 284 LYS A C 1
ATOM 2109 O O . LYS A 1 284 ? -12.837 -23.352 -7.326 1.00 95.19 284 LYS A O 1
ATOM 2114 N N . GLN A 1 285 ? -13.766 -21.867 -8.741 1.00 91.69 285 GLN A N 1
ATOM 2115 C CA . GLN A 1 285 ? -12.723 -21.980 -9.763 1.00 91.69 285 GLN A CA 1
ATOM 2116 C C . GLN A 1 285 ? -11.381 -21.437 -9.255 1.00 91.69 285 GLN A C 1
ATOM 2118 O O . GLN A 1 285 ? -10.383 -22.150 -9.282 1.00 91.69 285 GLN A O 1
ATOM 2123 N N . ALA A 1 286 ? -11.368 -20.229 -8.683 1.00 88.06 286 ALA A N 1
ATOM 2124 C CA . ALA A 1 286 ? -10.160 -19.648 -8.093 1.00 88.06 286 ALA A CA 1
ATOM 2125 C C . ALA A 1 286 ? -9.598 -20.513 -6.949 1.00 88.06 286 ALA A C 1
ATOM 2127 O O . ALA A 1 286 ? -8.392 -20.726 -6.855 1.00 88.06 286 ALA A O 1
ATOM 2128 N N . CYS A 1 287 ? -10.473 -21.071 -6.107 1.00 93.62 287 CYS A N 1
ATOM 2129 C CA . CYS A 1 287 ? -10.096 -21.982 -5.031 1.00 93.62 287 CYS A CA 1
ATOM 2130 C C . CYS A 1 287 ? -9.429 -23.254 -5.560 1.00 93.62 287 CYS A C 1
ATOM 2132 O O . CYS A 1 287 ? -8.489 -23.741 -4.936 1.00 93.62 287 CYS A O 1
ATOM 2134 N N . GLN A 1 288 ? -9.914 -23.806 -6.676 1.00 93.50 288 GLN A N 1
ATOM 2135 C CA . GLN A 1 288 ? -9.305 -24.970 -7.316 1.00 93.50 288 GLN A CA 1
ATOM 2136 C C . GLN A 1 288 ? -7.927 -24.634 -7.888 1.00 93.50 288 GLN A C 1
ATOM 2138 O O . GLN A 1 288 ? -6.991 -25.384 -7.635 1.00 93.5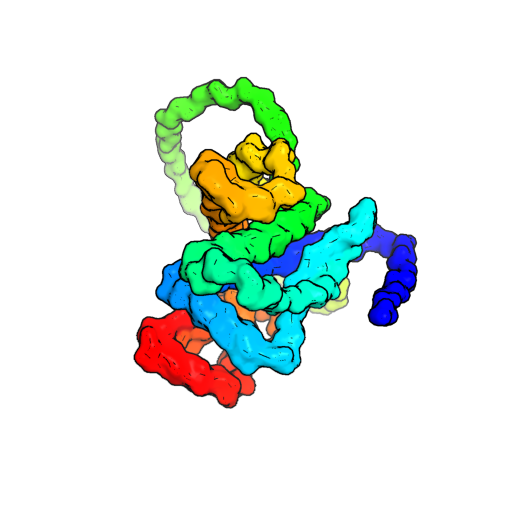0 288 GLN A O 1
ATOM 2143 N N . CYS A 1 289 ? -7.784 -23.502 -8.583 1.00 86.50 289 CYS A N 1
ATOM 2144 C CA . CYS A 1 289 ? -6.497 -23.058 -9.122 1.00 86.50 289 CYS A CA 1
ATOM 2145 C C . CYS A 1 289 ? -5.457 -22.829 -8.015 1.00 86.50 289 CYS A C 1
ATOM 2147 O O . CYS A 1 289 ? -4.340 -23.323 -8.120 1.00 86.50 289 CYS A O 1
ATOM 2149 N N . MET A 1 290 ? -5.832 -22.149 -6.925 1.00 87.44 290 MET A N 1
ATOM 2150 C CA . MET A 1 290 ? -4.932 -21.948 -5.783 1.00 87.44 290 MET A CA 1
ATOM 2151 C C . MET A 1 290 ? -4.537 -23.270 -5.125 1.00 87.44 290 MET A C 1
ATOM 2153 O O . MET A 1 290 ? -3.358 -23.488 -4.870 1.00 87.44 290 MET A O 1
ATOM 2157 N N . ALA A 1 291 ? -5.499 -24.172 -4.901 1.00 86.31 291 ALA A N 1
ATOM 2158 C CA . ALA A 1 291 ? -5.214 -25.475 -4.307 1.00 86.31 291 ALA A CA 1
ATOM 2159 C C . ALA A 1 291 ? -4.291 -26.326 -5.194 1.00 86.31 291 ALA A C 1
ATOM 2161 O O . ALA A 1 291 ? -3.380 -26.966 -4.681 1.00 86.31 291 ALA A O 1
ATOM 2162 N N . ALA A 1 292 ? -4.493 -26.306 -6.516 1.00 85.31 292 ALA A N 1
ATOM 2163 C CA . ALA A 1 292 ? -3.625 -26.999 -7.468 1.00 85.31 292 ALA A CA 1
ATOM 2164 C C . ALA A 1 292 ? -2.192 -26.443 -7.463 1.00 85.31 292 ALA A C 1
ATOM 2166 O O . ALA A 1 292 ? -1.243 -27.195 -7.651 1.00 85.31 292 ALA A O 1
ATOM 2167 N N . ALA A 1 293 ? -2.037 -25.145 -7.201 1.00 84.38 293 ALA A N 1
ATOM 2168 C CA . ALA A 1 293 ? -0.741 -24.491 -7.070 1.00 84.38 293 ALA A CA 1
ATOM 2169 C C . ALA A 1 293 ? -0.130 -24.586 -5.655 1.00 84.38 293 ALA A C 1
ATOM 2171 O O . ALA A 1 293 ? 0.910 -23.986 -5.409 1.00 84.38 293 ALA A O 1
ATOM 2172 N N . GLY A 1 294 ? -0.775 -25.281 -4.707 1.00 88.19 294 GLY A N 1
ATOM 2173 C CA . GLY A 1 294 ? -0.315 -25.347 -3.314 1.00 88.19 294 GLY A CA 1
ATOM 2174 C C . GLY A 1 294 ? -0.376 -24.009 -2.564 1.00 88.19 294 GLY A C 1
ATOM 2175 O O . GLY A 1 294 ? 0.306 -23.839 -1.558 1.00 88.19 294 GLY A O 1
ATOM 2176 N N . MET A 1 295 ? -1.174 -23.050 -3.044 1.00 81.44 295 MET A N 1
ATOM 2177 C CA . MET A 1 295 ? -1.295 -21.707 -2.475 1.00 81.44 295 MET A CA 1
ATOM 2178 C C . MET A 1 295 ? -2.499 -21.575 -1.531 1.00 81.44 295 MET A C 1
ATOM 2180 O O . MET A 1 295 ? -3.549 -22.193 -1.726 1.00 81.44 295 MET A O 1
ATOM 2184 N N . THR A 1 296 ? -2.376 -20.684 -0.544 1.00 83.81 296 THR A N 1
ATOM 2185 C CA . THR A 1 296 ? -3.454 -20.299 0.383 1.00 83.81 296 THR A CA 1
ATOM 2186 C C . THR A 1 296 ? -3.669 -18.783 0.391 1.00 83.81 296 THR A C 1
ATOM 2188 O O . THR A 1 296 ? -2.716 -18.022 0.276 1.00 83.81 296 THR A O 1
ATOM 2191 N N . CYS A 1 297 ? -4.912 -18.336 0.576 1.00 71.50 297 CYS A N 1
ATOM 2192 C CA . CYS A 1 297 ? -5.300 -16.950 0.817 1.00 71.50 297 CYS A CA 1
ATOM 2193 C C . CYS A 1 297 ? -4.765 -16.500 2.193 1.00 71.50 297 CYS A C 1
ATOM 2195 O O . CYS A 1 297 ? -5.347 -16.862 3.220 1.00 71.50 297 CYS A O 1
ATOM 2197 N N . GLY A 1 298 ? -3.675 -15.725 2.208 1.00 58.56 298 GLY A N 1
ATOM 2198 C CA . GLY A 1 298 ? -3.052 -15.133 3.403 1.00 58.56 298 GLY A CA 1
ATOM 2199 C C . GLY A 1 298 ? -2.734 -13.657 3.210 1.00 58.56 298 GLY A C 1
ATOM 2200 O O . GLY A 1 298 ? -2.051 -13.330 2.220 1.00 58.56 298 GLY A O 1
#

pLDDT: mean 75.28, std 18.78, range [24.66, 97.06]

Foldseek 3Di:
DDDPDDDDDDDDDDDVPLVVLLVLLVVLLVVLVVLLVVVVVCVVVALVVVVVVLVVPPVDQDFQDFDQDPPDRDGDGDRDNPPVPPPPPPVCPDSLNSVLVSLLVSLRNLVNSVVSCVVLQLQPDQDPCPPPPDDDDDDDDDDDDDDDDDDDDDDDDDDDDPDPDPPDDPRSCSSCLCVPPVLLRVLSNVLCVVPVPPDSVCLSVLCPDPDPVSVVVNVVNSVSSNVSSVSSCVSDVQQQEAPQPPCPPPPPDDSPQLCVDADPQAGHGHSDPVSCVNCVVVVVVVSVVCNVVVHHDD

Organism: Tetradesmus obliquus (NCBI:txid3088)

Radius of gyration: 24.14 Å; chains: 1; bounding box: 61×51×75 Å

Secondary structure (DSSP, 8-state):
-------------SSHHHHHHHHHHHHHHHHHHHHHHHHHHHHHH-HHHHHHHHHHTTT-------EE-TTS--EE----------TT-GGGGSHHHHHHHHHHHHHHHHHHHHHHHHHTTSSPP-------------PPPPPPP-----------PPP----------TTGGGGGHHHH-HHHHHHHHHHHHHHTT--TTTHHHHHT-S-HHHHHHHHHHHHHHHHHHHHHHHHS--PPPPS-TT-----SS-TTTTTSEE-TTT--EESSHHHHHHHHHHHHHHHHHHHHTT----

Sequence (298 aa):
MQAARWLGASSSSGSSSSQGAASTAFLAVLLTRGLLQLAAAMEAAGPQLLFRCFAACEDAKYRLGWALQGKQLAIMFYTASVRCIEPGVAQQHTMEGEWHIWQLYLLRALRCLLAALRLYGVMPKATTATAAATAAAPDAPTAPSFAVGHPSNASPSSSSSSSSSNQQTKWGHLLQLPLINPTWAAAAAAFNTKWNSYDWGQLQEQLFSVDASEAETAQQLYQDVLQLCRALVAAAPITVVCNNPSCTTLAGVSEAAASCKACGRCGCRYCSVACQRADWRRHKQACQCMAAAGMTCG

InterPro domains:
  IPR002893 Zinc finger, MYND-type [PF01753] (256-287)
  IPR039606 Phytol/farnesol kinase [PTHR32523] (13-294)